Protein AF-A0A7C5A9Q8-F1 (afdb_monomer_lite)

Foldseek 3Di:
DDLVLLLLVLLQVQQLVVLVVVQVVCCVVVVDHDSQPALQNASGDSLRSVLSSQLLVLLPDPDDLVVSLVSQLPVNQVSQQVVQVVCCVVPVDGSAACPVPDCDDVRRDHPVVSVVSSVVSSCCSPPPNVVSVVVSVVCPVVDPSVRSVVVSVVSVVVRCVRSVVSVVVVVVVVVVVVVVVVVVVVVVVVD

Secondary structure (DSSP, 8-state):
--HHHHHHHHHHHHHHHHHHHHHHHHHHHHS---S--SS--SS--HHHHHHHHHHHHHHHSS--HHHHHHHHHHHHHHHHHHHHHHHHHHHSS-SS--TTSTT-BTTTB-HHHHHHHHHHHHHIIIIIHHHHHHHHHHHHHHS-HHHHHHHHHHHHHHHHHHHHHHHHHHHHHHHHHHHHHHHHHHHTT--

Structure (mmCIF, N/CA/C/O backbone):
data_AF-A0A7C5A9Q8-F1
#
_entry.id   AF-A0A7C5A9Q8-F1
#
loop_
_atom_site.group_PDB
_atom_site.id
_atom_site.type_symbol
_atom_site.label_atom_id
_atom_site.label_alt_id
_atom_site.label_comp_id
_atom_site.label_asym_id
_atom_site.label_entity_id
_atom_site.label_seq_id
_atom_site.pdbx_PDB_ins_code
_atom_site.Cartn_x
_atom_site.Cartn_y
_atom_site.Cartn_z
_atom_site.occupancy
_atom_site.B_iso_or_equiv
_atom_site.auth_seq_id
_atom_site.auth_comp_id
_atom_site.auth_asym_id
_atom_site.auth_atom_id
_atom_site.pdbx_PDB_model_num
ATOM 1 N N . MET A 1 1 ? 19.478 4.710 -9.164 1.00 54.81 1 MET A N 1
ATOM 2 C CA . MET A 1 1 ? 18.519 5.399 -8.278 1.00 54.81 1 MET A CA 1
ATOM 3 C C . MET A 1 1 ? 18.007 4.371 -7.283 1.00 54.81 1 MET A C 1
ATOM 5 O O . MET A 1 1 ? 17.638 3.284 -7.719 1.00 54.81 1 MET A O 1
ATOM 9 N N . ASP A 1 2 ? 18.066 4.658 -5.985 1.00 82.31 2 ASP A N 1
ATOM 10 C CA . ASP A 1 2 ? 17.903 3.645 -4.937 1.00 82.31 2 ASP A CA 1
ATOM 11 C C . ASP A 1 2 ? 16.479 3.074 -4.905 1.00 82.31 2 ASP A C 1
ATOM 13 O O . ASP A 1 2 ? 15.502 3.811 -4.770 1.00 82.31 2 ASP A O 1
ATOM 17 N N . TRP A 1 3 ? 16.350 1.745 -4.992 1.00 87.06 3 TRP A N 1
ATOM 18 C CA . TRP A 1 3 ? 15.069 1.026 -4.878 1.00 87.06 3 TRP A CA 1
ATOM 19 C C . TRP A 1 3 ? 14.290 1.422 -3.613 1.00 87.06 3 TRP A C 1
ATOM 21 O O . TRP A 1 3 ? 13.061 1.512 -3.630 1.00 87.06 3 TRP A O 1
ATOM 31 N N . ILE A 1 4 ? 15.019 1.730 -2.536 1.00 89.38 4 ILE A N 1
ATOM 32 C CA . ILE A 1 4 ? 14.477 2.237 -1.273 1.00 89.38 4 ILE A CA 1
ATOM 33 C C . ILE A 1 4 ? 13.725 3.550 -1.503 1.00 89.38 4 ILE A C 1
ATOM 35 O O . ILE A 1 4 ? 12.576 3.675 -1.089 1.00 89.38 4 ILE A O 1
ATOM 39 N N . LEU A 1 5 ? 14.329 4.506 -2.208 1.00 90.81 5 LEU A N 1
ATOM 40 C CA . LEU A 1 5 ? 13.743 5.825 -2.427 1.00 90.81 5 LEU A CA 1
ATOM 41 C C . LEU A 1 5 ? 12.462 5.743 -3.260 1.00 90.81 5 LEU A C 1
ATOM 43 O O . LEU A 1 5 ? 11.431 6.298 -2.879 1.00 90.81 5 LEU A O 1
ATOM 47 N N . ASN A 1 6 ? 12.496 4.960 -4.340 1.00 93.56 6 ASN A N 1
ATOM 48 C CA . ASN A 1 6 ? 11.310 4.700 -5.154 1.00 93.56 6 ASN A CA 1
ATOM 49 C C . ASN A 1 6 ? 10.202 4.037 -4.329 1.00 93.56 6 ASN A C 1
ATOM 51 O O . ASN A 1 6 ? 9.043 4.434 -4.429 1.00 93.56 6 ASN A O 1
ATOM 55 N N . SER A 1 7 ? 10.551 3.081 -3.466 1.00 93.62 7 SER A N 1
ATOM 56 C CA . SER A 1 7 ? 9.587 2.421 -2.581 1.00 93.62 7 SER A CA 1
ATOM 57 C C . SER A 1 7 ? 8.954 3.392 -1.584 1.00 93.62 7 SER A C 1
ATOM 59 O O . SER A 1 7 ? 7.754 3.304 -1.343 1.00 93.62 7 SER A O 1
ATOM 61 N N . LEU A 1 8 ? 9.709 4.359 -1.049 1.00 92.31 8 LEU A N 1
ATOM 62 C CA . LEU A 1 8 ? 9.162 5.404 -0.177 1.00 92.31 8 LEU A CA 1
ATOM 63 C C . LEU A 1 8 ? 8.171 6.303 -0.921 1.00 92.31 8 LEU A C 1
ATOM 65 O O . LEU A 1 8 ? 7.088 6.579 -0.407 1.00 92.31 8 LEU A O 1
ATOM 69 N N . ILE A 1 9 ? 8.507 6.722 -2.142 1.00 93.50 9 ILE A N 1
ATOM 70 C CA . ILE A 1 9 ? 7.621 7.551 -2.968 1.00 93.50 9 ILE A CA 1
ATOM 71 C C . ILE A 1 9 ? 6.333 6.782 -3.292 1.00 93.50 9 ILE A C 1
ATOM 73 O O . ILE A 1 9 ? 5.235 7.305 -3.096 1.00 93.50 9 ILE A O 1
ATOM 77 N N . LEU A 1 10 ? 6.450 5.517 -3.710 1.00 95.19 10 LEU A N 1
ATOM 78 C CA . LEU A 1 10 ? 5.306 4.632 -3.954 1.00 95.19 10 LEU A CA 1
ATOM 79 C C . LEU A 1 10 ? 4.466 4.429 -2.693 1.00 95.19 10 LEU A C 1
ATOM 81 O O . LEU A 1 10 ? 3.241 4.460 -2.769 1.00 95.19 10 LEU A O 1
ATOM 85 N N . PHE A 1 11 ? 5.096 4.261 -1.530 1.00 93.69 11 PHE A N 1
ATOM 86 C CA . PHE A 1 11 ? 4.384 4.116 -0.266 1.00 93.69 11 PHE A CA 1
ATOM 87 C C . PHE A 1 11 ? 3.543 5.350 0.055 1.00 93.69 11 PHE A C 1
ATOM 89 O O . PHE A 1 11 ? 2.376 5.213 0.428 1.00 93.69 11 PHE A O 1
ATOM 96 N N . ILE A 1 12 ? 4.124 6.545 -0.103 1.00 91.81 12 ILE A N 1
ATOM 97 C CA . ILE A 1 12 ? 3.443 7.815 0.163 1.00 91.81 12 ILE A CA 1
ATOM 98 C C . ILE A 1 12 ? 2.270 7.988 -0.799 1.00 91.81 12 ILE A C 1
ATOM 100 O O . ILE A 1 12 ? 1.139 8.202 -0.360 1.00 91.81 12 ILE A O 1
ATOM 104 N N . LEU A 1 13 ? 2.526 7.830 -2.099 1.00 93.44 13 LEU A N 1
ATOM 105 C CA . LEU A 1 13 ? 1.511 7.949 -3.143 1.00 93.44 13 LEU A CA 1
ATOM 106 C C . LEU A 1 13 ? 0.379 6.940 -2.947 1.00 93.44 13 LEU A C 1
ATOM 108 O O . LEU A 1 13 ? -0.788 7.322 -2.933 1.00 93.44 13 LEU A O 1
ATOM 112 N N . GLY A 1 14 ? 0.710 5.664 -2.753 1.00 93.38 14 GLY A N 1
ATOM 113 C CA . GLY A 1 14 ? -0.274 4.598 -2.583 1.00 93.38 14 GLY A CA 1
ATOM 114 C C . GLY A 1 14 ? -1.114 4.787 -1.325 1.00 93.38 14 GLY A C 1
ATOM 115 O O . GLY A 1 14 ? -2.333 4.639 -1.369 1.00 93.38 14 GLY A O 1
ATOM 116 N N . SER A 1 15 ? -0.497 5.195 -0.215 1.00 91.56 15 SER A N 1
ATOM 117 C CA . SER A 1 15 ? -1.214 5.439 1.040 1.00 91.56 15 SER A CA 1
ATOM 118 C C . SER A 1 15 ? -2.160 6.637 0.958 1.00 91.56 15 SER A C 1
ATOM 120 O O . SER A 1 15 ? -3.243 6.591 1.547 1.00 91.56 15 SER A O 1
ATOM 122 N N . PHE A 1 16 ? -1.770 7.689 0.233 1.00 90.69 16 PHE A N 1
ATOM 123 C CA . PHE A 1 16 ? -2.612 8.859 -0.008 1.00 90.69 16 PHE A CA 1
ATOM 124 C C . PHE A 1 16 ? -3.762 8.545 -0.974 1.00 90.69 16 PHE A C 1
ATOM 126 O O . PHE A 1 16 ? -4.919 8.832 -0.668 1.00 90.69 16 PHE A O 1
ATOM 133 N N . LEU A 1 17 ? -3.471 7.888 -2.104 1.00 91.38 17 LEU A N 1
ATOM 134 C CA . LEU A 1 17 ? -4.485 7.470 -3.077 1.00 91.38 17 LEU A CA 1
ATOM 135 C C . LEU A 1 17 ? -5.507 6.525 -2.450 1.00 91.38 17 LEU A C 1
ATOM 137 O O . LEU A 1 17 ? -6.703 6.698 -2.654 1.00 91.38 17 LEU A O 1
ATOM 141 N N . GLY A 1 18 ? -5.057 5.574 -1.633 1.00 88.69 18 GLY A N 1
ATOM 142 C CA . GLY A 1 18 ? -5.947 4.683 -0.898 1.00 88.69 18 GLY A CA 1
ATOM 143 C C . GLY A 1 18 ? -6.882 5.417 0.058 1.00 88.69 18 GLY A C 1
ATOM 144 O O . GLY A 1 18 ? -8.073 5.116 0.128 1.00 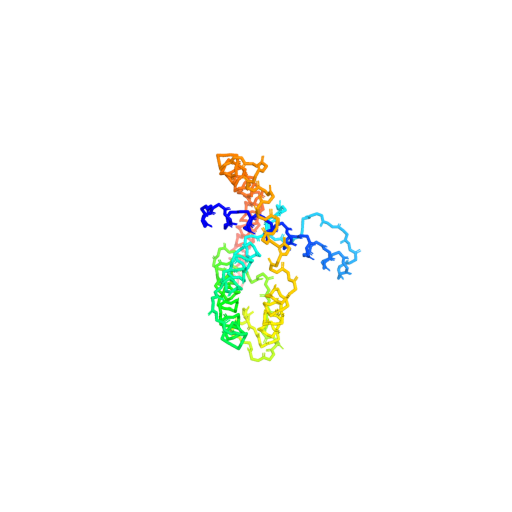88.69 18 GLY A O 1
ATOM 145 N N . TRP A 1 19 ? -6.367 6.420 0.776 1.00 87.38 19 TRP A N 1
ATOM 146 C CA . TRP A 1 19 ? -7.214 7.285 1.596 1.00 87.38 19 TRP A CA 1
ATOM 147 C C . TRP A 1 19 ? -8.237 8.051 0.752 1.00 87.38 19 TRP A C 1
ATOM 149 O O . TRP A 1 19 ? -9.408 8.099 1.123 1.00 87.38 19 TRP A O 1
ATOM 159 N N . PHE A 1 20 ? -7.820 8.587 -0.394 1.00 88.44 20 PHE A N 1
ATOM 160 C CA . PHE A 1 20 ? -8.691 9.341 -1.289 1.00 88.44 20 PHE A CA 1
ATOM 161 C C . PHE A 1 20 ? -9.786 8.472 -1.933 1.00 88.44 20 PHE A C 1
ATOM 163 O O . PHE A 1 20 ? -10.947 8.875 -1.981 1.00 88.44 20 PHE A O 1
ATOM 170 N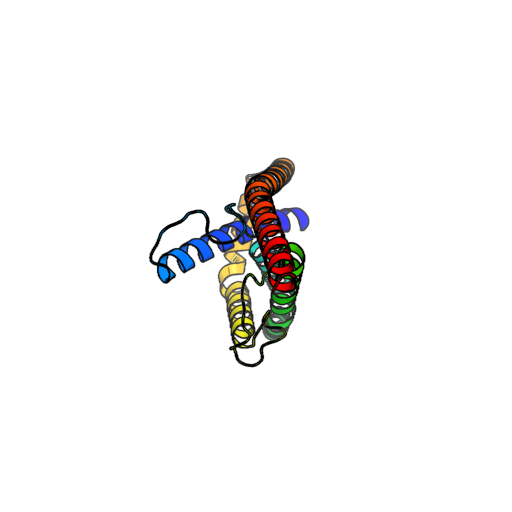 N . ILE A 1 21 ? -9.455 7.252 -2.364 1.00 87.31 21 ILE A N 1
ATOM 171 C CA . ILE A 1 21 ? -10.426 6.285 -2.897 1.00 87.31 21 ILE A CA 1
ATOM 172 C C . ILE A 1 21 ? -11.475 5.951 -1.835 1.00 87.31 21 ILE A C 1
ATOM 174 O O . ILE A 1 21 ? -12.672 5.974 -2.119 1.00 87.31 21 ILE A O 1
ATOM 178 N N . GLU A 1 22 ? -11.054 5.686 -0.597 1.00 83.88 22 GLU A N 1
ATOM 179 C CA . GLU A 1 22 ? -11.992 5.373 0.482 1.00 83.88 22 GLU A CA 1
ATOM 180 C C . GLU A 1 22 ? -12.843 6.587 0.887 1.00 83.88 22 GLU A C 1
ATOM 182 O O . GLU A 1 22 ? -14.024 6.435 1.202 1.00 83.88 22 GLU A O 1
ATOM 187 N N . LEU A 1 23 ? -12.274 7.796 0.833 1.00 85.12 23 LEU A N 1
ATOM 188 C CA . LEU A 1 23 ? -13.006 9.049 1.017 1.00 85.12 23 LEU A CA 1
ATOM 189 C C . LEU A 1 23 ? -14.143 9.168 -0.005 1.00 85.12 23 LEU A C 1
ATOM 191 O O . LEU A 1 23 ? -15.281 9.432 0.388 1.00 85.12 23 LEU A O 1
ATOM 195 N N . ILE A 1 24 ? -13.856 8.940 -1.292 1.00 86.44 24 ILE A N 1
ATOM 196 C CA . ILE A 1 24 ? -14.858 8.970 -2.367 1.00 86.44 24 ILE A CA 1
ATOM 197 C C . ILE A 1 24 ? -15.900 7.872 -2.152 1.00 86.44 24 ILE A C 1
ATOM 199 O O . ILE A 1 24 ? -17.093 8.170 -2.092 1.00 86.44 24 ILE A O 1
ATOM 203 N N . HIS A 1 25 ? -15.458 6.623 -1.985 1.00 84.56 25 HIS A N 1
ATOM 204 C CA . HIS A 1 25 ? -16.334 5.469 -1.793 1.00 84.56 25 HIS A CA 1
ATOM 205 C C . HIS A 1 25 ? -17.324 5.701 -0.648 1.00 84.56 25 HIS A C 1
ATOM 207 O O . HIS A 1 25 ? -18.536 5.600 -0.833 1.00 84.56 25 HIS A O 1
ATOM 213 N N . ASN A 1 26 ? -16.829 6.088 0.527 1.00 82.81 26 ASN A N 1
ATOM 214 C CA . ASN A 1 26 ? -17.677 6.276 1.698 1.00 82.81 26 ASN A CA 1
ATOM 215 C C . ASN A 1 26 ? -18.581 7.503 1.571 1.00 82.81 26 ASN A C 1
ATOM 217 O O . ASN A 1 26 ? -19.713 7.474 2.051 1.00 82.81 26 ASN A O 1
ATOM 221 N N . THR A 1 27 ? -18.129 8.556 0.888 1.00 85.12 27 THR A N 1
ATOM 222 C CA . THR A 1 27 ? -18.981 9.719 0.617 1.00 85.12 27 THR A CA 1
ATOM 223 C C . THR A 1 27 ? -20.164 9.345 -0.271 1.00 85.12 27 THR A C 1
ATOM 225 O O . THR A 1 27 ? -21.286 9.764 0.007 1.00 85.12 27 THR A O 1
ATOM 228 N N . ILE A 1 28 ? -19.939 8.512 -1.291 1.00 85.88 28 ILE A N 1
ATOM 229 C CA . ILE A 1 28 ? -20.994 8.026 -2.187 1.00 85.88 28 ILE A CA 1
ATOM 230 C C . ILE A 1 28 ? -21.944 7.077 -1.443 1.00 85.88 28 ILE A C 1
ATOM 232 O O . ILE A 1 28 ? -23.158 7.269 -1.484 1.00 85.88 28 ILE A O 1
ATOM 236 N N . VAL A 1 29 ? -21.405 6.083 -0.730 1.00 83.25 29 VAL A N 1
ATOM 237 C CA . VAL A 1 29 ? -22.198 5.035 -0.062 1.00 83.25 29 VAL A CA 1
ATOM 238 C C . VAL A 1 29 ? -23.025 5.593 1.096 1.00 83.25 29 VAL A C 1
ATOM 240 O O . VAL A 1 29 ? -24.219 5.320 1.193 1.00 83.25 29 VAL A O 1
ATOM 243 N N . TYR A 1 30 ? -22.415 6.398 1.967 1.00 83.25 30 TYR A N 1
ATOM 244 C CA . TYR A 1 30 ? -23.089 6.940 3.150 1.00 83.25 30 TYR A CA 1
ATOM 245 C C . TYR A 1 30 ? -23.760 8.293 2.899 1.00 83.25 30 TYR A C 1
ATOM 247 O O . TYR A 1 30 ? -24.353 8.852 3.823 1.00 83.25 30 TYR A O 1
ATOM 255 N N . LYS A 1 31 ? -23.656 8.835 1.674 1.00 84.06 31 LYS A N 1
ATOM 256 C CA . LYS A 1 31 ? -24.195 10.147 1.266 1.00 84.06 31 LYS A CA 1
ATOM 257 C C . LYS A 1 31 ? -23.823 11.287 2.219 1.00 84.06 31 LYS A C 1
ATOM 259 O O . LYS A 1 31 ? -24.558 12.258 2.376 1.00 84.06 31 LYS A O 1
ATOM 264 N N . LYS A 1 32 ? -22.680 11.162 2.886 1.00 77.12 32 LYS A N 1
ATOM 265 C CA . LYS A 1 32 ? -22.170 12.132 3.850 1.00 77.12 32 LYS A CA 1
ATOM 266 C C . LYS A 1 32 ? -20.705 12.341 3.560 1.00 77.12 32 LYS A C 1
ATOM 268 O O . LYS A 1 32 ? -19.969 11.380 3.395 1.00 77.12 32 LYS A O 1
ATOM 273 N N . PHE A 1 33 ? -20.266 13.586 3.530 1.00 77.94 33 PHE A N 1
ATOM 274 C CA . PHE A 1 33 ? -18.848 13.868 3.420 1.00 77.94 33 PHE A CA 1
ATOM 275 C C . PHE A 1 33 ? -18.202 13.884 4.808 1.00 77.94 33 PHE A C 1
ATOM 277 O O . PHE A 1 33 ? -18.729 14.471 5.755 1.00 77.94 33 PHE A O 1
ATOM 284 N N . SER A 1 34 ? -17.055 13.225 4.932 1.00 71.62 34 SER A N 1
ATOM 285 C CA . SER A 1 34 ? -16.206 13.287 6.118 1.00 71.62 34 SER A CA 1
ATOM 286 C C . SER A 1 34 ? -14.767 13.077 5.688 1.00 71.62 34 SER A C 1
ATOM 288 O O . SER A 1 34 ? -14.446 12.063 5.087 1.00 71.62 34 SER A O 1
ATOM 290 N N . TRP A 1 35 ? -13.871 13.990 6.047 1.00 64.94 35 TRP A N 1
ATOM 291 C CA . TRP A 1 35 ? -12.433 13.805 5.820 1.00 64.94 35 TRP A CA 1
ATOM 292 C C . TRP A 1 35 ? -11.856 12.597 6.580 1.00 64.94 35 TRP A C 1
ATOM 294 O O . TRP A 1 35 ? -10.790 12.080 6.245 1.00 64.94 35 TRP A O 1
ATOM 304 N N . TRP A 1 36 ? -12.572 12.134 7.608 1.00 66.31 36 TRP A N 1
ATOM 305 C CA . TRP A 1 36 ? -12.105 11.155 8.582 1.00 66.31 36 TRP A CA 1
ATOM 306 C C . TRP A 1 36 ? -12.932 9.874 8.497 1.00 66.31 36 TRP A C 1
ATOM 308 O O . TRP A 1 36 ? -13.716 9.559 9.396 1.00 66.31 36 TRP A O 1
ATOM 318 N N . TRP A 1 37 ? -12.785 9.149 7.392 1.00 63.25 37 TRP A N 1
ATOM 319 C CA . TRP A 1 37 ? -13.384 7.828 7.240 1.00 63.25 37 TRP A CA 1
ATOM 320 C C . TRP A 1 37 ? -12.452 6.714 7.720 1.00 63.25 37 TRP A C 1
ATOM 322 O O . TRP A 1 37 ? -11.267 6.665 7.383 1.00 63.25 37 TRP A O 1
ATOM 332 N N . GLY A 1 38 ? -13.018 5.785 8.491 1.00 61.59 38 GLY A N 1
ATOM 333 C CA . GLY A 1 38 ? -12.296 4.642 9.034 1.00 61.59 38 GLY A CA 1
ATOM 334 C C . GLY A 1 38 ? -11.532 4.956 10.324 1.00 61.59 38 GLY A C 1
ATOM 335 O O . GLY A 1 38 ? -11.837 5.895 11.057 1.00 61.59 38 GLY A O 1
ATOM 336 N N . PHE A 1 39 ? -10.576 4.091 10.655 1.00 54.91 39 PHE A N 1
ATOM 337 C CA . PHE A 1 39 ? -9.856 4.145 11.930 1.00 54.91 39 PHE A CA 1
ATOM 338 C C . PHE A 1 39 ? -8.720 5.177 11.944 1.00 54.91 39 PHE A C 1
ATOM 340 O O . PHE A 1 39 ? -8.526 5.890 12.932 1.00 54.91 39 PHE A O 1
ATOM 347 N N . PHE A 1 40 ? -7.983 5.273 10.838 1.00 56.69 40 PHE A N 1
ATOM 348 C CA . PHE A 1 40 ? -6.923 6.255 10.671 1.00 56.69 40 PHE A CA 1
ATOM 349 C C . PHE A 1 40 ? -7.558 7.605 10.346 1.00 56.69 40 PHE A C 1
ATOM 351 O O . PHE A 1 40 ? -7.986 7.846 9.220 1.00 56.69 40 PHE A O 1
ATOM 358 N N . LYS A 1 41 ? -7.609 8.506 11.333 1.00 63.44 41 LYS A N 1
ATOM 359 C CA . LYS A 1 41 ? -7.948 9.920 11.113 1.00 63.44 41 LYS A CA 1
ATOM 360 C C . LYS A 1 41 ? -6.755 10.660 10.497 1.00 63.44 41 LYS A C 1
ATOM 362 O O . LYS A 1 41 ? -6.364 11.700 10.995 1.00 63.44 41 LYS A O 1
ATOM 367 N N . ALA A 1 42 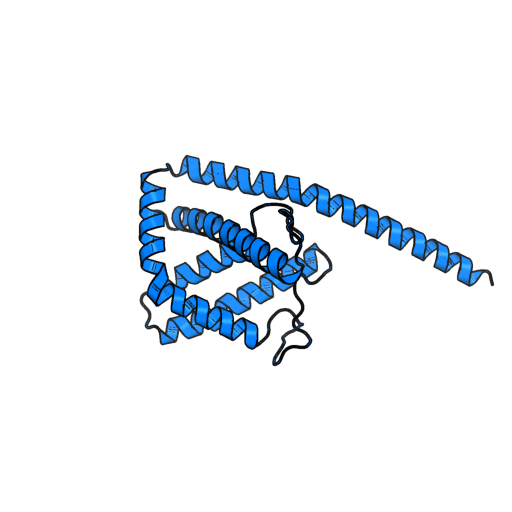? -6.128 10.087 9.482 1.00 65.81 42 ALA A N 1
ATOM 368 C CA . ALA A 1 42 ? -4.994 10.660 8.776 1.00 65.81 42 ALA A CA 1
ATOM 369 C C . ALA A 1 42 ? -5.176 10.377 7.280 1.00 65.81 42 ALA A C 1
ATOM 371 O O . ALA A 1 42 ? -5.728 9.322 6.945 1.00 65.81 42 ALA A O 1
ATOM 372 N N . PRO A 1 43 ? -4.714 11.269 6.384 1.00 70.12 43 PRO A N 1
ATOM 373 C CA . PRO A 1 43 ? -4.795 11.081 4.938 1.00 70.12 43 PRO A CA 1
ATOM 374 C C . PRO A 1 43 ? -3.779 10.045 4.429 1.00 70.12 43 PRO A C 1
ATOM 376 O O . PRO A 1 43 ? -3.030 10.278 3.485 1.00 70.12 43 PRO A O 1
ATOM 379 N N . PHE A 1 44 ? -3.688 8.915 5.127 1.00 78.38 44 PHE A N 1
ATOM 380 C CA . PHE A 1 44 ? -2.634 7.936 4.964 1.00 78.38 44 PHE A CA 1
ATOM 381 C C . PHE A 1 44 ? -3.123 6.552 5.383 1.00 78.38 44 PHE A C 1
ATOM 383 O O . PHE A 1 44 ? -3.397 6.304 6.560 1.00 78.38 44 PHE A O 1
ATOM 390 N N . LYS A 1 45 ? -3.233 5.637 4.419 1.00 83.88 45 LYS A N 1
ATOM 391 C CA . LYS A 1 45 ? -3.588 4.237 4.673 1.00 83.88 45 LYS A CA 1
ATOM 392 C C . LYS A 1 45 ? -2.434 3.309 4.287 1.00 83.88 45 LYS A C 1
ATOM 394 O O . LYS A 1 45 ? -2.334 2.946 3.116 1.00 83.88 45 LYS A O 1
ATOM 399 N N . PRO A 1 46 ? -1.620 2.852 5.260 1.00 86.94 46 PRO A N 1
ATOM 400 C CA . PRO A 1 46 ? -0.438 2.026 4.995 1.00 86.94 46 PRO A CA 1
ATOM 401 C C . PRO A 1 46 ? -0.708 0.780 4.142 1.00 86.94 46 PRO A C 1
ATOM 403 O O . PRO A 1 46 ? 0.119 0.413 3.313 1.00 86.94 46 PRO A O 1
ATOM 406 N N . VAL A 1 47 ? -1.883 0.155 4.303 1.00 90.06 47 VAL A N 1
ATOM 407 C CA . VAL A 1 47 ? -2.302 -1.026 3.525 1.00 90.06 47 VAL A CA 1
ATOM 408 C C . VAL A 1 47 ? -2.250 -0.746 2.020 1.00 90.06 47 VAL A C 1
ATOM 410 O O . VAL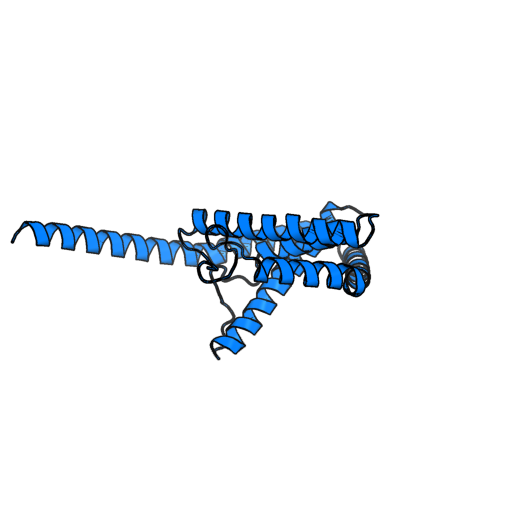 A 1 47 ? -1.747 -1.567 1.260 1.00 90.06 47 VAL A O 1
ATOM 413 N N . TRP A 1 48 ? -2.686 0.434 1.582 1.00 91.38 48 TRP A N 1
ATOM 414 C CA . TRP A 1 48 ? -2.665 0.806 0.168 1.00 91.38 48 TRP A CA 1
ATOM 415 C C . TRP A 1 48 ? -1.258 1.159 -0.324 1.00 91.38 48 TRP A C 1
ATOM 417 O O . TRP A 1 48 ? -0.904 0.825 -1.453 1.00 91.38 48 TRP A O 1
ATOM 427 N N . GLY A 1 49 ? -0.427 1.772 0.527 1.00 93.44 49 GLY A N 1
ATOM 428 C CA . GLY A 1 49 ? 0.979 2.045 0.218 1.00 93.44 49 GLY A CA 1
ATOM 429 C C . GLY A 1 49 ? 1.778 0.771 -0.048 1.00 93.44 49 GLY A C 1
ATOM 430 O O . GLY A 1 49 ? 2.432 0.654 -1.082 1.00 93.44 49 GLY A O 1
ATOM 431 N N . PHE A 1 50 ? 1.678 -0.214 0.848 1.00 94.81 50 PHE A N 1
ATOM 432 C CA . PHE A 1 50 ? 2.313 -1.521 0.651 1.00 94.81 50 PHE A CA 1
ATOM 433 C C . PHE A 1 50 ? 1.747 -2.258 -0.567 1.00 94.81 50 PHE A C 1
ATOM 435 O O . PHE A 1 50 ? 2.518 -2.827 -1.340 1.00 94.81 50 PHE A O 1
ATOM 442 N N . GLY A 1 51 ? 0.431 -2.182 -0.795 1.00 95.75 51 GLY A N 1
ATOM 443 C CA . GLY A 1 51 ? -0.199 -2.745 -1.989 1.00 95.75 51 GLY A CA 1
ATOM 444 C C . GLY A 1 51 ? 0.382 -2.170 -3.286 1.00 95.75 51 GLY A C 1
ATOM 445 O O . GLY A 1 51 ? 0.691 -2.926 -4.209 1.00 95.75 51 GLY A O 1
ATOM 446 N N . LEU A 1 52 ? 0.614 -0.853 -3.346 1.00 96.38 52 LEU A N 1
ATOM 447 C CA . LEU A 1 52 ? 1.225 -0.210 -4.512 1.00 96.38 52 LEU A CA 1
ATOM 448 C C . LEU A 1 52 ? 2.697 -0.608 -4.695 1.00 96.38 52 LEU A C 1
ATOM 450 O O . LEU A 1 52 ? 3.104 -0.858 -5.828 1.00 96.38 52 LEU A O 1
ATOM 454 N N . ILE A 1 53 ? 3.481 -0.727 -3.615 1.00 96.94 53 ILE A N 1
ATOM 455 C CA . ILE A 1 53 ? 4.867 -1.228 -3.694 1.00 96.94 53 ILE A CA 1
ATOM 456 C C . ILE A 1 53 ? 4.894 -2.644 -4.271 1.00 96.94 53 ILE A C 1
ATOM 458 O O . ILE A 1 53 ? 5.650 -2.904 -5.208 1.00 96.94 53 ILE A O 1
ATOM 462 N N . ILE A 1 54 ? 4.073 -3.553 -3.732 1.00 97.19 54 ILE A N 1
ATOM 463 C CA . ILE A 1 54 ? 4.000 -4.944 -4.199 1.00 97.19 54 ILE A CA 1
ATOM 464 C C . ILE A 1 54 ? 3.618 -4.965 -5.678 1.00 97.19 54 ILE A C 1
ATOM 466 O O . ILE A 1 54 ? 4.292 -5.603 -6.486 1.00 97.19 54 ILE A O 1
ATOM 470 N N . THR A 1 55 ? 2.578 -4.211 -6.041 1.00 97.31 55 THR A N 1
ATOM 471 C CA . THR A 1 55 ? 2.077 -4.161 -7.416 1.00 97.31 55 THR A CA 1
ATOM 472 C C . THR A 1 55 ? 3.149 -3.658 -8.383 1.00 97.31 55 THR A C 1
ATOM 474 O O . THR A 1 55 ? 3.412 -4.289 -9.407 1.00 97.31 55 THR A O 1
ATOM 477 N N . HIS A 1 56 ? 3.814 -2.552 -8.041 1.00 97.25 56 HIS A N 1
ATOM 478 C CA . HIS A 1 56 ? 4.873 -1.976 -8.864 1.00 97.25 56 HIS A CA 1
ATOM 479 C C . HIS A 1 56 ? 6.085 -2.902 -8.980 1.00 97.25 56 HIS A C 1
ATOM 481 O O . HIS A 1 56 ? 6.633 -3.073 -10.067 1.00 97.25 56 HIS A O 1
ATOM 487 N N . THR A 1 57 ? 6.471 -3.550 -7.880 1.00 96.44 57 THR A N 1
ATOM 488 C CA . THR A 1 57 ? 7.585 -4.503 -7.866 1.00 96.44 57 THR A CA 1
ATOM 489 C C . THR A 1 57 ? 7.316 -5.653 -8.829 1.00 96.44 57 THR A C 1
ATOM 491 O O . THR A 1 57 ? 8.156 -5.931 -9.678 1.00 96.44 57 THR A O 1
ATOM 494 N N . ILE A 1 58 ? 6.127 -6.263 -8.770 1.00 97.25 58 ILE A N 1
ATOM 495 C CA . ILE A 1 58 ? 5.726 -7.331 -9.702 1.00 97.25 58 ILE A CA 1
ATOM 496 C C . ILE A 1 58 ? 5.711 -6.819 -11.150 1.00 97.25 58 ILE A C 1
ATOM 498 O O . ILE A 1 58 ? 6.190 -7.509 -12.053 1.00 97.25 58 ILE A O 1
ATOM 502 N N . ALA A 1 59 ? 5.197 -5.608 -11.386 1.00 96.25 59 ALA A N 1
ATOM 503 C CA . ALA A 1 59 ? 5.132 -5.017 -12.720 1.00 96.25 59 ALA A CA 1
ATOM 504 C C . ALA A 1 59 ? 6.523 -4.804 -13.347 1.00 96.25 59 ALA A C 1
ATOM 506 O O . ALA A 1 59 ? 6.674 -5.014 -14.553 1.00 96.25 59 ALA A O 1
ATOM 507 N N . MET A 1 60 ? 7.530 -4.462 -12.537 1.00 95.38 60 MET A N 1
ATOM 508 C CA . MET A 1 60 ? 8.920 -4.251 -12.965 1.00 95.38 60 MET A CA 1
ATOM 509 C C . MET A 1 60 ? 9.718 -5.548 -13.172 1.00 95.38 60 MET A C 1
ATOM 511 O O . MET A 1 60 ? 10.794 -5.501 -13.764 1.00 95.38 60 MET A O 1
ATOM 515 N N . LEU A 1 61 ? 9.215 -6.709 -12.732 1.00 95.50 61 LEU A N 1
ATOM 516 C CA . LEU A 1 61 ? 9.876 -7.990 -12.995 1.00 95.50 61 LEU A CA 1
ATOM 517 C C . LEU A 1 61 ? 9.869 -8.320 -14.495 1.00 95.50 61 LEU A C 1
ATOM 519 O O . LEU A 1 61 ? 8.860 -8.138 -15.186 1.00 95.50 61 LEU A O 1
ATOM 523 N N . SER A 1 62 ? 10.963 -8.901 -14.983 1.00 94.38 62 SER A N 1
ATOM 524 C CA . SER A 1 62 ? 11.118 -9.367 -16.370 1.00 94.38 62 SER A CA 1
ATOM 525 C C . SER A 1 62 ? 10.424 -10.714 -16.622 1.00 94.38 62 SER A C 1
ATOM 527 O O . SER A 1 62 ? 11.016 -11.642 -17.165 1.00 94.38 62 SER A O 1
ATOM 529 N N . TYR A 1 63 ? 9.160 -10.832 -16.211 1.00 96.00 63 TYR A N 1
ATOM 530 C CA . TYR A 1 63 ? 8.309 -11.998 -16.456 1.00 96.00 63 TYR A CA 1
ATOM 531 C C . TYR A 1 63 ? 7.175 -11.675 -17.430 1.00 96.00 63 TYR A C 1
ATOM 533 O O . TYR A 1 63 ? 6.764 -10.520 -17.577 1.00 96.00 63 TYR A O 1
ATOM 541 N N . ASN A 1 64 ? 6.635 -12.712 -18.075 1.00 96.19 64 ASN A N 1
ATOM 542 C CA . ASN A 1 64 ? 5.443 -12.576 -18.908 1.00 96.19 64 ASN A CA 1
ATOM 543 C C . ASN A 1 64 ? 4.203 -12.216 -18.061 1.00 96.19 64 ASN A C 1
ATOM 545 O O . ASN A 1 64 ? 4.194 -12.342 -16.832 1.00 96.19 64 ASN A O 1
ATOM 549 N N . LEU A 1 65 ? 3.138 -11.763 -18.728 1.00 95.69 65 LEU A N 1
ATOM 550 C CA . LEU A 1 65 ? 1.927 -11.302 -18.046 1.00 95.69 65 LEU A CA 1
ATOM 551 C C . LEU A 1 65 ? 1.233 -12.416 -17.245 1.00 95.69 65 LEU A C 1
ATOM 553 O O . LEU A 1 65 ? 0.672 -12.135 -16.192 1.00 95.69 65 LEU A O 1
ATOM 557 N N . TRP A 1 66 ? 1.317 -13.671 -17.696 1.00 96.50 66 TRP A N 1
ATOM 558 C CA . TRP A 1 66 ? 0.736 -14.826 -17.005 1.00 96.50 66 TRP A CA 1
ATOM 559 C C . TRP A 1 66 ? 1.380 -15.074 -15.640 1.00 96.50 66 TRP A C 1
ATOM 561 O O . TRP A 1 66 ? 0.682 -15.227 -14.640 1.00 96.50 66 TRP A O 1
ATOM 571 N N . ILE A 1 67 ? 2.710 -15.042 -15.569 1.00 97.12 67 ILE A N 1
ATOM 572 C CA . ILE A 1 67 ? 3.439 -15.176 -14.304 1.00 97.12 67 ILE A CA 1
ATOM 573 C C . ILE A 1 67 ? 3.117 -13.987 -13.392 1.00 97.12 67 ILE A C 1
ATOM 575 O O . ILE A 1 67 ? 2.834 -14.179 -12.211 1.00 97.12 67 ILE A O 1
ATOM 579 N N . LYS A 1 68 ? 3.079 -12.760 -13.932 1.00 97.62 68 LYS A N 1
ATOM 580 C CA . LYS A 1 68 ? 2.689 -11.566 -13.159 1.00 97.62 68 LYS A CA 1
ATOM 581 C C . LYS A 1 68 ? 1.270 -11.677 -12.601 1.00 97.62 68 LYS A C 1
ATOM 583 O O . LYS A 1 68 ? 1.061 -11.354 -11.440 1.00 97.62 68 LYS A O 1
ATOM 588 N N . ALA A 1 69 ? 0.319 -12.179 -13.386 1.00 97.00 69 ALA A N 1
ATOM 589 C CA . ALA A 1 69 ? -1.056 -12.427 -12.960 1.00 97.00 69 ALA A CA 1
ATOM 590 C C . ALA A 1 69 ? -1.120 -13.380 -11.755 1.00 97.00 69 ALA A C 1
ATOM 592 O O . ALA A 1 69 ? -1.775 -13.071 -10.759 1.00 97.00 69 ALA A O 1
ATOM 593 N N . ILE A 1 70 ? -0.375 -14.489 -11.797 1.00 97.44 70 ILE A N 1
ATOM 594 C CA . ILE A 1 70 ? -0.273 -15.426 -10.667 1.00 97.44 70 ILE A CA 1
ATOM 595 C C . ILE A 1 70 ? 0.339 -14.731 -9.442 1.00 97.44 70 ILE A C 1
ATOM 597 O O . ILE A 1 70 ? -0.180 -14.863 -8.333 1.00 97.44 70 ILE A O 1
ATOM 601 N N . LEU A 1 71 ? 1.400 -13.941 -9.631 1.00 97.69 71 LEU A N 1
ATOM 602 C CA . LEU A 1 71 ? 2.029 -13.186 -8.545 1.00 97.69 71 LEU A CA 1
ATOM 603 C C . LEU A 1 71 ? 1.078 -12.155 -7.925 1.00 97.69 71 LEU A C 1
ATOM 605 O O . LEU A 1 71 ? 1.032 -12.055 -6.702 1.00 97.69 71 LEU A O 1
ATOM 609 N N . PHE A 1 72 ? 0.292 -11.426 -8.723 1.00 97.38 72 PHE A N 1
ATOM 610 C CA . PHE A 1 72 ? -0.721 -10.500 -8.206 1.00 97.38 72 PHE A CA 1
ATOM 611 C C . PHE A 1 72 ? -1.773 -11.236 -7.387 1.00 97.38 72 PHE A C 1
ATOM 613 O O . PHE A 1 72 ? -2.083 -10.818 -6.272 1.00 97.38 72 PHE A O 1
ATOM 620 N N . LEU A 1 73 ? -2.278 -12.356 -7.908 1.00 95.75 73 LEU A N 1
ATOM 621 C CA . LEU A 1 73 ? -3.275 -13.159 -7.216 1.00 95.75 73 LEU A CA 1
ATOM 622 C C . LEU A 1 73 ? -2.751 -13.661 -5.864 1.00 95.75 73 LEU A C 1
ATOM 624 O O . LEU A 1 73 ? -3.472 -13.603 -4.878 1.00 95.75 73 LEU A O 1
ATOM 628 N N . ILE A 1 74 ? -1.501 -14.110 -5.776 1.00 95.88 74 ILE A N 1
ATOM 629 C CA . ILE A 1 74 ? -0.952 -14.634 -4.520 1.00 95.88 74 ILE A CA 1
ATOM 630 C C . ILE A 1 74 ? -0.561 -13.496 -3.570 1.00 95.88 74 ILE A C 1
ATOM 632 O O . ILE A 1 74 ? -1.025 -13.448 -2.431 1.00 95.88 74 ILE A O 1
ATOM 636 N N . LEU A 1 75 ? 0.287 -12.570 -4.020 1.00 97.44 75 LEU A N 1
ATOM 637 C CA . LEU A 1 75 ? 0.938 -11.597 -3.143 1.00 97.44 75 LEU A CA 1
ATOM 638 C C . LEU A 1 75 ? -0.012 -10.495 -2.670 1.00 97.44 75 LEU A C 1
ATOM 640 O O . LEU A 1 75 ? 0.079 -10.094 -1.511 1.00 97.44 75 LEU A O 1
ATOM 644 N N . LEU A 1 76 ? -0.947 -10.031 -3.507 1.00 96.25 76 LEU A N 1
ATOM 645 C CA . LEU A 1 76 ? -1.909 -9.006 -3.083 1.00 96.25 76 LEU A CA 1
ATOM 646 C C . LEU A 1 76 ? -2.970 -9.577 -2.138 1.00 96.25 76 LEU A C 1
ATOM 648 O O . LEU A 1 76 ? -3.337 -8.913 -1.174 1.00 96.25 76 LEU A O 1
ATOM 652 N N . ASN A 1 77 ? -3.404 -10.825 -2.337 1.00 94.00 77 ASN A N 1
ATOM 653 C CA . ASN A 1 77 ? -4.322 -11.473 -1.394 1.00 94.00 77 ASN A CA 1
ATOM 654 C C . ASN A 1 77 ? -3.635 -11.844 -0.081 1.00 94.00 77 ASN A C 1
ATOM 656 O O . ASN A 1 77 ? -4.236 -11.701 0.981 1.00 94.00 77 ASN A O 1
ATOM 660 N N . LEU A 1 78 ? -2.368 -12.267 -0.125 1.00 95.56 78 LEU A N 1
ATOM 661 C CA . LEU A 1 78 ? -1.581 -12.461 1.089 1.00 95.56 78 LEU A CA 1
ATOM 662 C C . LEU A 1 78 ? -1.428 -11.142 1.856 1.00 95.56 78 LEU A C 1
ATOM 664 O O . LEU A 1 78 ? -1.616 -11.111 3.070 1.00 95.56 78 LEU A O 1
ATOM 668 N N . HIS A 1 79 ? -1.137 -10.049 1.151 1.00 95.25 79 HIS A N 1
ATOM 669 C CA . HIS A 1 79 ? -1.052 -8.711 1.732 1.00 95.25 79 HIS A CA 1
ATOM 670 C C . HIS A 1 79 ? -2.374 -8.259 2.368 1.00 95.25 79 HIS A C 1
ATOM 672 O O . HIS A 1 79 ? -2.372 -7.791 3.509 1.00 95.25 79 HIS A O 1
ATOM 678 N N . GLU A 1 80 ? -3.500 -8.455 1.680 1.00 93.19 80 GLU A N 1
ATOM 679 C CA . GLU A 1 80 ? -4.841 -8.167 2.204 1.00 93.19 80 GLU A CA 1
ATOM 680 C C . GLU A 1 80 ? -5.125 -8.996 3.465 1.00 93.19 80 GLU A C 1
ATOM 682 O O . GLU A 1 80 ? -5.519 -8.458 4.501 1.00 93.19 80 GLU A O 1
ATOM 687 N N . TYR A 1 81 ? -4.844 -10.300 3.424 1.00 93.50 81 TYR A N 1
ATOM 688 C CA . TYR A 1 81 ? -5.044 -11.193 4.561 1.00 93.50 81 TYR A CA 1
ATOM 689 C C . TYR A 1 81 ? -4.202 -10.780 5.771 1.00 93.50 81 TYR A C 1
ATOM 691 O O . TYR A 1 81 ? -4.732 -10.624 6.873 1.00 93.50 81 TYR A O 1
ATOM 699 N N . LEU A 1 82 ? -2.897 -10.555 5.579 1.00 93.88 82 LEU A N 1
ATOM 700 C CA . LEU A 1 82 ? -1.991 -10.126 6.645 1.00 93.88 82 LEU A CA 1
ATOM 701 C C . LEU A 1 82 ? -2.412 -8.775 7.222 1.00 93.88 82 LEU A C 1
ATOM 703 O O . LEU A 1 82 ? -2.450 -8.617 8.442 1.00 93.88 82 LEU A O 1
ATOM 707 N N . SER A 1 83 ? -2.794 -7.827 6.368 1.00 90.50 83 SER A N 1
ATOM 708 C CA . SER A 1 83 ? -3.312 -6.525 6.791 1.00 90.50 83 SER A CA 1
ATOM 709 C C . SER A 1 83 ? -4.587 -6.675 7.626 1.00 90.50 83 SER A C 1
ATOM 711 O O . SER A 1 83 ? -4.714 -6.052 8.684 1.00 90.50 83 SER A O 1
ATOM 713 N N . GLY A 1 84 ? -5.501 -7.555 7.216 1.00 87.88 84 GLY A N 1
ATOM 714 C CA . GLY A 1 84 ? -6.715 -7.882 7.962 1.00 87.88 84 GLY A CA 1
ATOM 715 C C . GLY A 1 84 ? -6.413 -8.496 9.331 1.00 87.88 84 GLY A C 1
ATOM 716 O O . GLY A 1 84 ? -6.950 -8.053 10.345 1.00 87.88 84 GLY A O 1
ATOM 717 N N . VAL A 1 85 ? -5.488 -9.456 9.396 1.00 89.50 85 VAL A N 1
ATOM 718 C CA . VAL A 1 85 ? -5.078 -10.105 10.652 1.00 89.50 85 VAL A CA 1
ATOM 719 C C . VAL A 1 85 ? -4.374 -9.125 11.593 1.00 89.50 85 VAL A C 1
ATOM 721 O O . VAL A 1 85 ? -4.681 -9.101 12.786 1.00 89.50 85 VAL A O 1
ATOM 724 N N . ILE A 1 86 ? -3.445 -8.308 11.089 1.00 86.88 86 ILE A N 1
ATOM 725 C CA . ILE A 1 86 ? -2.718 -7.310 11.889 1.00 86.88 86 ILE A CA 1
ATOM 726 C C . ILE A 1 86 ? -3.701 -6.296 12.468 1.00 86.88 86 ILE A C 1
ATOM 728 O O . ILE A 1 86 ? -3.690 -6.036 13.671 1.00 86.88 86 ILE A O 1
ATOM 732 N N . THR A 1 87 ? -4.592 -5.757 11.637 1.00 81.56 87 THR A N 1
ATOM 733 C CA . THR A 1 87 ? -5.591 -4.783 12.091 1.00 81.56 87 THR A CA 1
ATOM 734 C C . THR A 1 87 ? -6.581 -5.411 13.071 1.00 81.56 87 THR A C 1
ATOM 736 O O . THR A 1 87 ? -6.909 -4.791 14.082 1.00 81.56 87 THR A O 1
ATOM 739 N N . TYR A 1 88 ? -6.974 -6.671 12.869 1.00 85.06 88 TYR A N 1
ATOM 740 C CA . TYR A 1 88 ? -7.789 -7.402 13.835 1.00 85.06 88 TYR A CA 1
ATOM 741 C C . TYR A 1 88 ? -7.079 -7.582 15.181 1.00 85.06 88 TYR A C 1
ATOM 743 O O . TYR A 1 88 ? -7.682 -7.310 16.214 1.00 85.06 88 TYR A O 1
ATOM 751 N N . LYS A 1 89 ? -5.797 -7.968 15.196 1.00 82.31 89 LYS A N 1
ATOM 752 C CA . LYS A 1 89 ? -5.018 -8.119 16.439 1.00 82.31 89 LYS A CA 1
ATOM 753 C C . LYS A 1 89 ? -4.821 -6.792 17.173 1.00 82.31 89 LYS A C 1
ATOM 755 O O . LYS A 1 89 ? -4.924 -6.755 18.394 1.00 82.31 89 LYS A O 1
ATOM 760 N N . LEU A 1 90 ? -4.561 -5.708 16.444 1.00 74.81 90 LEU A N 1
ATOM 761 C CA . LEU A 1 90 ? -4.329 -4.389 17.039 1.00 74.81 90 LEU A CA 1
ATOM 762 C C . LEU A 1 90 ? -5.614 -3.741 17.568 1.00 74.81 90 LEU A C 1
ATOM 764 O O . LEU A 1 90 ? -5.574 -3.025 18.567 1.00 74.81 90 LEU A O 1
ATOM 768 N N . PHE A 1 91 ? -6.752 -3.967 16.906 1.00 72.12 91 PHE A N 1
ATOM 769 C CA . PHE A 1 91 ? -7.989 -3.223 17.182 1.00 72.12 91 PHE A CA 1
ATOM 770 C C . PHE A 1 91 ? -9.139 -4.084 17.699 1.00 72.12 91 PHE A C 1
ATOM 772 O O . PHE A 1 91 ? -10.203 -3.552 18.018 1.00 72.12 91 PHE A O 1
ATOM 779 N N . ASN A 1 92 ? -8.942 -5.401 17.784 1.00 76.81 92 ASN A N 1
ATOM 780 C CA . ASN A 1 92 ? -9.947 -6.390 18.166 1.00 76.81 92 ASN A CA 1
ATOM 781 C C . ASN A 1 92 ? -11.258 -6.261 17.365 1.00 76.81 92 ASN A C 1
ATOM 783 O O . ASN A 1 92 ? -12.351 -6.517 17.873 1.00 76.81 92 ASN A O 1
ATOM 787 N N . ARG A 1 93 ? -11.152 -5.791 16.118 1.00 73.81 93 ARG A N 1
ATOM 788 C CA . ARG A 1 93 ? -12.263 -5.567 15.193 1.00 73.81 93 ARG A CA 1
ATOM 789 C C . ARG A 1 93 ? -11.767 -5.751 13.769 1.00 73.81 93 ARG A C 1
ATOM 791 O O . ARG A 1 93 ? -10.691 -5.275 13.419 1.00 73.81 93 ARG A O 1
ATOM 798 N N . LYS A 1 94 ? -12.581 -6.403 12.943 1.00 77.44 94 LYS A N 1
ATOM 799 C CA . LYS A 1 94 ? -12.335 -6.498 11.507 1.00 77.44 94 LYS A CA 1
ATOM 800 C C . LYS A 1 94 ? -12.680 -5.167 10.834 1.00 77.44 94 LYS A C 1
ATOM 802 O O . LYS A 1 94 ? -13.771 -4.637 11.052 1.00 77.44 94 LYS A O 1
ATOM 807 N N . LEU A 1 95 ? -11.739 -4.609 10.072 1.00 75.56 95 LEU A N 1
ATOM 808 C CA . LEU A 1 95 ? -11.967 -3.375 9.308 1.00 75.56 95 LEU A CA 1
ATOM 809 C C . LEU A 1 95 ? -12.862 -3.616 8.085 1.00 75.56 95 LEU A C 1
ATOM 811 O O . LEU A 1 95 ? -13.625 -2.732 7.712 1.00 75.56 95 LEU A O 1
ATOM 815 N N . TRP A 1 96 ? -12.807 -4.823 7.531 1.00 83.44 96 TRP A N 1
ATOM 816 C CA . TRP A 1 96 ? -13.682 -5.349 6.490 1.00 83.44 96 TRP A CA 1
ATOM 817 C C . TRP A 1 96 ? -14.047 -6.792 6.841 1.00 83.44 96 TRP A C 1
ATOM 819 O O . TRP A 1 96 ? -13.292 -7.469 7.540 1.00 83.44 96 TRP A O 1
ATOM 829 N N . ASP A 1 97 ? -15.213 -7.255 6.400 1.00 86.25 97 ASP A N 1
ATOM 830 C CA . ASP A 1 97 ? -15.703 -8.591 6.726 1.00 86.25 97 ASP A CA 1
ATOM 831 C C . ASP A 1 97 ? -16.380 -9.223 5.513 1.00 86.25 97 ASP A C 1
ATOM 833 O O . ASP A 1 97 ? -17.431 -8.767 5.073 1.00 86.25 97 ASP A O 1
ATOM 837 N N . TYR A 1 98 ? -15.758 -10.272 4.980 1.00 87.25 98 TYR A N 1
ATOM 838 C CA . TYR A 1 98 ? -16.215 -10.989 3.789 1.00 87.25 98 TYR A CA 1
ATOM 839 C C . TYR A 1 98 ? -16.832 -12.354 4.124 1.00 87.25 98 TYR A C 1
ATOM 841 O O . TYR A 1 98 ? -16.839 -13.241 3.279 1.00 87.25 98 TYR A O 1
ATOM 849 N N . ARG A 1 99 ? -17.306 -12.573 5.360 1.00 88.06 99 ARG A N 1
ATOM 850 C CA . ARG A 1 99 ? -17.871 -13.872 5.791 1.00 88.06 99 ARG A CA 1
ATOM 851 C C . ARG A 1 99 ? -19.045 -14.357 4.940 1.00 88.06 99 ARG A C 1
ATOM 853 O O . ARG A 1 99 ? -19.197 -15.563 4.779 1.00 88.06 99 ARG A O 1
ATOM 860 N N . ASP A 1 100 ? -19.814 -13.431 4.380 1.00 89.69 100 ASP A N 1
ATOM 861 C CA . ASP A 1 100 ? -20.986 -13.737 3.554 1.00 89.69 100 ASP A CA 1
ATOM 862 C C . ASP A 1 100 ? -20.644 -13.869 2.056 1.00 89.69 100 ASP A C 1
ATOM 864 O O . ASP A 1 100 ? -21.523 -14.081 1.226 1.00 89.69 100 ASP A O 1
ATOM 868 N N . GLU A 1 101 ? -19.363 -13.747 1.690 1.00 91.38 101 GLU A N 1
ATOM 869 C CA . GLU A 1 101 ? -18.895 -13.829 0.305 1.00 91.38 101 GLU A CA 1
ATOM 870 C C . GLU A 1 101 ? -18.372 -15.240 -0.032 1.00 91.38 101 GLU A C 1
ATOM 872 O O . GLU A 1 101 ? -17.866 -15.983 0.821 1.00 91.38 101 GLU A O 1
ATOM 877 N N . PHE A 1 102 ? -18.466 -15.610 -1.314 1.00 87.94 102 PHE A N 1
ATOM 878 C CA . PHE A 1 102 ? -18.040 -16.919 -1.817 1.00 87.94 102 PHE A CA 1
ATOM 879 C C . PHE A 1 102 ? -16.524 -17.138 -1.660 1.00 87.94 102 PHE A C 1
ATOM 881 O O . PHE A 1 102 ? -15.715 -16.250 -1.955 1.00 87.94 102 PHE A O 1
ATOM 888 N N . LEU A 1 103 ? -16.145 -18.346 -1.214 1.00 88.69 103 LEU A N 1
ATOM 889 C CA . LEU A 1 103 ? -14.762 -18.745 -0.903 1.00 88.69 103 LEU A CA 1
ATOM 890 C C . LEU A 1 103 ? -14.045 -17.754 0.026 1.00 88.69 103 LEU A C 1
ATOM 892 O O . LEU A 1 103 ? -12.907 -17.350 -0.222 1.00 88.69 103 LEU A O 1
ATOM 896 N N . ASN A 1 104 ? -14.720 -17.331 1.094 1.00 93.00 104 ASN A N 1
ATOM 897 C CA . ASN A 1 104 ? -14.087 -16.502 2.106 1.00 93.00 104 ASN A CA 1
ATOM 898 C C . ASN A 1 104 ? -13.140 -17.312 3.001 1.00 93.00 104 ASN A C 1
ATOM 900 O O . ASN A 1 104 ? -13.412 -18.458 3.355 1.00 93.00 104 ASN A O 1
ATOM 904 N N . ILE A 1 105 ? -12.035 -16.686 3.402 1.00 88.81 105 ILE A N 1
ATOM 905 C CA . ILE A 1 105 ? -11.052 -17.263 4.323 1.00 88.81 105 ILE A CA 1
ATOM 906 C C . ILE A 1 105 ? -10.994 -16.372 5.558 1.00 88.81 105 ILE A C 1
ATOM 908 O O . ILE A 1 105 ? -10.558 -15.216 5.498 1.00 88.81 105 ILE A O 1
ATOM 912 N N . SER A 1 106 ? -11.480 -16.899 6.685 1.00 85.81 106 SER A N 1
ATOM 913 C CA . SER A 1 106 ? -11.554 -16.201 7.980 1.00 85.81 106 SER A CA 1
ATOM 914 C C . SER A 1 106 ? -12.285 -14.845 7.922 1.00 85.81 106 SER A C 1
ATOM 916 O O . SER A 1 106 ? -12.149 -14.017 8.826 1.00 85.81 106 SER A O 1
ATOM 918 N N . GLY A 1 107 ? -13.067 -14.594 6.865 1.00 83.81 107 GLY A N 1
ATOM 919 C CA . GLY A 1 107 ? -13.689 -13.305 6.553 1.00 83.81 107 GLY A CA 1
ATOM 920 C C . GLY A 1 107 ? -12.724 -12.167 6.185 1.00 83.81 107 GLY A C 1
ATOM 921 O O . GLY A 1 107 ? -13.179 -11.031 6.120 1.00 83.81 107 GLY A O 1
ATOM 922 N N . PHE A 1 108 ? -11.426 -12.429 5.979 1.00 86.75 108 PHE A N 1
ATOM 923 C CA . PHE A 1 108 ? -10.433 -11.394 5.637 1.00 86.75 108 PHE A CA 1
ATOM 924 C C . PHE A 1 108 ? -10.183 -11.259 4.137 1.00 86.75 108 PHE A C 1
ATOM 926 O O . PHE A 1 108 ? -9.913 -10.157 3.673 1.00 86.75 108 PHE A 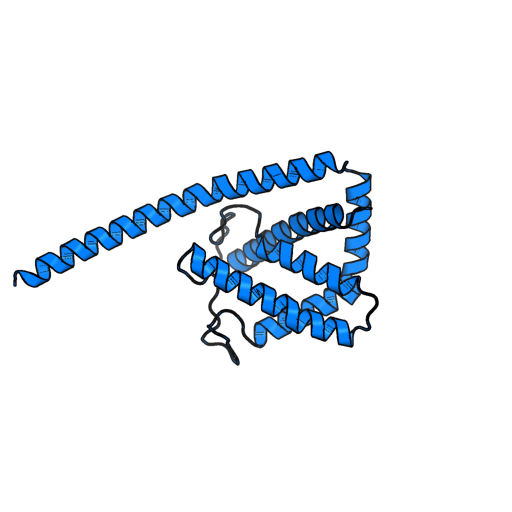O 1
ATOM 933 N N . ILE A 1 109 ? -10.286 -12.358 3.391 1.00 91.06 109 ILE A N 1
ATOM 934 C CA . ILE A 1 109 ? -10.188 -12.386 1.927 1.00 91.06 109 ILE A CA 1
ATOM 935 C C . ILE A 1 109 ? -11.309 -13.257 1.362 1.00 91.06 109 ILE A C 1
ATOM 937 O O . ILE A 1 109 ? -11.812 -14.141 2.057 1.00 91.06 109 ILE A O 1
ATOM 941 N N . CYS A 1 110 ? -11.691 -13.010 0.113 1.00 92.88 110 CYS A N 1
ATOM 942 C CA . CYS A 1 110 ? -12.647 -13.817 -0.644 1.00 92.88 110 CYS A CA 1
ATOM 943 C C . CYS A 1 110 ? -12.287 -13.810 -2.136 1.00 92.88 110 CYS A C 1
ATOM 945 O O . CYS A 1 110 ? -11.486 -12.981 -2.582 1.00 92.88 110 CYS A O 1
ATOM 947 N N . LEU A 1 111 ? -12.898 -14.701 -2.926 1.00 91.81 111 LEU A N 1
ATOM 948 C CA . LEU A 1 111 ? -12.597 -14.817 -4.360 1.00 91.81 111 LEU A CA 1
ATOM 949 C C . LEU A 1 111 ? -12.842 -13.506 -5.120 1.00 91.81 111 LEU A C 1
ATOM 951 O O . LEU A 1 111 ? -12.052 -13.119 -5.977 1.00 91.81 111 LEU A O 1
ATOM 955 N N . LYS A 1 112 ? -13.926 -12.802 -4.793 1.00 91.56 112 LYS A N 1
ATOM 956 C CA . LYS A 1 112 ? -14.299 -11.533 -5.430 1.00 91.56 112 LYS A CA 1
ATOM 957 C C . LYS A 1 112 ? -13.195 -10.481 -5.294 1.00 91.56 112 LYS A C 1
ATOM 959 O O . LYS A 1 112 ? -12.788 -9.878 -6.283 1.00 91.56 112 LYS A O 1
ATOM 964 N N . VAL A 1 113 ? -12.665 -10.315 -4.083 1.00 89.69 113 VAL A N 1
ATOM 965 C CA . VAL A 1 113 ? -11.550 -9.397 -3.803 1.00 89.69 113 VAL A CA 1
ATOM 966 C C . VAL A 1 113 ? -10.273 -9.867 -4.494 1.00 89.69 113 VAL A C 1
ATOM 968 O O . VAL A 1 113 ? -9.547 -9.052 -5.059 1.00 89.69 113 VAL A O 1
ATOM 971 N N . ALA A 1 114 ? -10.039 -11.180 -4.542 1.00 93.25 114 ALA A N 1
ATOM 972 C CA . ALA A 1 114 ? -8.893 -11.737 -5.244 1.00 93.25 114 ALA A CA 1
ATOM 973 C C . ALA A 1 114 ? -8.895 -11.404 -6.743 1.00 93.25 114 ALA A C 1
ATOM 975 O O . ALA A 1 114 ? -7.860 -11.020 -7.290 1.00 93.25 114 ALA A O 1
ATOM 976 N N . ILE A 1 115 ? -10.062 -11.485 -7.386 1.00 94.56 115 ILE A N 1
ATOM 977 C CA . ILE A 1 115 ? -10.249 -11.105 -8.790 1.00 94.56 115 ILE A CA 1
ATOM 978 C C . ILE A 1 115 ? -10.050 -9.597 -8.980 1.00 94.56 115 ILE A C 1
ATOM 980 O O . ILE A 1 115 ? -9.403 -9.191 -9.944 1.00 94.56 115 ILE A O 1
ATOM 984 N N . TYR A 1 116 ? -10.542 -8.755 -8.064 1.00 93.75 116 TYR A N 1
ATOM 985 C CA . TYR A 1 116 ? -10.300 -7.311 -8.145 1.00 93.75 116 TYR A CA 1
ATOM 986 C C . TYR A 1 116 ? -8.809 -6.976 -8.099 1.00 93.75 116 TYR A C 1
ATOM 988 O O . TYR A 1 116 ? -8.335 -6.222 -8.947 1.00 93.75 116 TYR A O 1
ATOM 996 N N . TRP A 1 117 ? -8.051 -7.579 -7.181 1.00 94.25 117 TRP A N 1
ATOM 997 C CA . TRP A 1 117 ? -6.603 -7.377 -7.114 1.00 94.25 117 TRP A CA 1
ATOM 998 C C . TRP A 1 117 ? -5.876 -7.859 -8.367 1.00 94.25 117 TRP A C 1
ATOM 1000 O O . TRP A 1 117 ? -4.964 -7.184 -8.843 1.00 94.25 117 TRP A O 1
ATOM 1010 N N . LEU A 1 118 ? -6.310 -8.983 -8.939 1.00 96.06 118 LEU A N 1
ATOM 1011 C CA . LEU A 1 118 ? -5.775 -9.492 -10.196 1.00 96.06 118 LEU A CA 1
ATOM 1012 C C . LEU A 1 118 ? -5.988 -8.499 -11.349 1.00 96.06 118 LEU A C 1
ATOM 1014 O O . LEU A 1 118 ? -5.032 -8.144 -12.041 1.00 96.06 118 LEU A O 1
ATOM 1018 N N . ILE A 1 119 ? -7.224 -8.027 -11.538 1.00 96.69 119 ILE A N 1
ATOM 1019 C CA . ILE A 1 119 ? -7.572 -7.069 -12.598 1.00 96.69 119 ILE A CA 1
ATOM 1020 C C . ILE A 1 119 ? -6.793 -5.765 -12.411 1.00 96.69 119 ILE A C 1
ATOM 1022 O O . ILE A 1 119 ? -6.219 -5.249 -13.372 1.00 96.69 119 ILE A O 1
ATOM 1026 N N . LEU A 1 120 ? -6.722 -5.254 -11.179 1.00 95.06 120 LEU A N 1
ATOM 1027 C CA . LEU A 1 120 ? -5.972 -4.040 -10.860 1.00 95.06 120 LEU A CA 1
ATOM 1028 C C . LEU A 1 120 ? -4.473 -4.204 -11.129 1.00 95.06 120 LEU A C 1
ATOM 1030 O O . LEU A 1 120 ? -3.874 -3.312 -11.722 1.00 95.06 120 LEU A O 1
ATOM 1034 N N . GLY A 1 121 ? -3.866 -5.334 -10.758 1.00 96.75 121 GLY A N 1
ATOM 1035 C CA . GLY A 1 121 ? -2.447 -5.598 -11.007 1.00 96.75 121 GLY A CA 1
ATOM 1036 C C . GLY A 1 121 ? -2.110 -5.710 -12.498 1.00 96.75 121 GLY A C 1
ATOM 1037 O O . GLY A 1 121 ? -1.131 -5.122 -12.974 1.00 96.75 121 GLY A O 1
ATOM 1038 N N . ILE A 1 122 ? -2.957 -6.398 -13.271 1.00 97.62 122 ILE A N 1
ATOM 1039 C CA . ILE A 1 122 ? -2.813 -6.487 -14.731 1.00 97.62 122 ILE A CA 1
ATOM 1040 C C . ILE A 1 122 ? -2.974 -5.102 -15.364 1.00 97.62 122 ILE A C 1
ATOM 1042 O O . ILE A 1 122 ? -2.098 -4.667 -16.114 1.00 97.62 122 ILE A O 1
ATOM 1046 N N . GLY A 1 123 ? -4.045 -4.378 -15.027 1.00 97.50 123 GLY A N 1
ATOM 1047 C CA . GLY A 1 123 ? -4.284 -3.024 -15.529 1.00 97.50 123 GLY A CA 1
ATOM 1048 C C . GLY A 1 123 ? -3.150 -2.064 -15.165 1.00 97.50 123 GLY A C 1
ATOM 1049 O O . GLY A 1 123 ? -2.706 -1.273 -15.997 1.00 97.50 123 GLY A O 1
ATOM 1050 N N . TYR A 1 124 ? -2.600 -2.192 -13.957 1.00 97.19 124 TYR A N 1
ATOM 1051 C CA . TYR A 1 124 ? -1.441 -1.424 -13.529 1.00 97.19 124 TYR A CA 1
ATOM 1052 C C . TYR A 1 124 ? -0.211 -1.699 -14.401 1.00 97.19 124 TYR A C 1
ATOM 1054 O O . TYR A 1 124 ? 0.477 -0.772 -14.839 1.00 97.19 124 TYR A O 1
ATOM 1062 N N . THR A 1 125 ? 0.056 -2.973 -14.684 1.00 96.75 125 THR A N 1
ATOM 1063 C CA . THR A 1 125 ? 1.197 -3.394 -15.506 1.00 96.75 125 THR A CA 1
ATOM 1064 C C . THR A 1 125 ? 1.078 -2.858 -16.930 1.00 96.75 125 THR A C 1
ATOM 1066 O O . THR A 1 125 ? 2.044 -2.320 -17.463 1.00 96.75 125 THR A O 1
ATOM 1069 N N . LEU A 1 126 ? -0.108 -2.974 -17.530 1.00 96.38 126 LEU A N 1
ATOM 1070 C CA . LEU A 1 126 ? -0.337 -2.619 -18.930 1.00 96.38 126 LEU A CA 1
ATOM 1071 C C . LEU A 1 126 ? -0.435 -1.108 -19.155 1.00 96.38 126 LEU A C 1
ATOM 1073 O O . LEU A 1 126 ? 0.097 -0.603 -20.140 1.00 96.38 126 LEU A O 1
ATOM 1077 N N . PHE A 1 127 ? -1.100 -0.388 -18.250 1.00 97.00 127 PHE A N 1
ATOM 1078 C CA . PHE A 1 127 ? -1.480 1.003 -18.497 1.00 97.00 127 PHE A CA 1
ATOM 1079 C C . PHE A 1 127 ? -0.800 1.999 -17.564 1.00 97.00 127 PHE A C 1
ATOM 1081 O O . PHE A 1 127 ? -0.525 3.114 -17.983 1.00 97.00 127 PHE A O 1
ATOM 1088 N N . ILE A 1 128 ? -0.502 1.636 -16.315 1.00 96.62 128 ILE A N 1
ATOM 1089 C CA . ILE A 1 128 ? -0.116 2.617 -15.282 1.00 96.62 128 ILE A CA 1
ATOM 1090 C C . ILE A 1 128 ? 1.403 2.686 -15.082 1.00 96.62 128 ILE A C 1
ATOM 1092 O O . ILE A 1 128 ? 1.944 3.754 -14.791 1.00 96.62 128 ILE A O 1
ATOM 1096 N N . THR A 1 129 ? 2.112 1.572 -15.278 1.00 95.50 129 THR A N 1
ATOM 1097 C CA . THR A 1 129 ? 3.535 1.432 -14.918 1.00 95.50 129 THR A CA 1
ATOM 1098 C C . THR A 1 129 ? 4.417 2.495 -15.576 1.00 95.50 129 THR A C 1
ATOM 1100 O O . THR A 1 129 ? 5.268 3.082 -14.909 1.00 95.50 129 THR A O 1
ATOM 1103 N N . LYS A 1 130 ? 4.175 2.828 -16.853 1.00 95.88 130 LYS A N 1
ATOM 1104 C CA . LYS A 1 130 ? 4.914 3.891 -17.557 1.00 95.88 130 LYS A CA 1
ATOM 1105 C C . LYS A 1 130 ? 4.763 5.250 -16.867 1.00 95.88 130 LYS A C 1
ATOM 1107 O O . LYS A 1 130 ? 5.759 5.938 -16.659 1.00 95.88 130 LYS A O 1
ATOM 1112 N N . TYR A 1 131 ? 3.541 5.630 -16.504 1.00 96.44 131 TYR A N 1
ATOM 1113 C CA . TYR A 1 131 ? 3.267 6.916 -15.862 1.00 96.44 131 TYR A CA 1
ATOM 1114 C C . TYR A 1 131 ? 3.868 6.985 -14.461 1.00 96.44 131 TYR A C 1
ATOM 1116 O O . TYR A 1 131 ? 4.442 8.007 -14.093 1.00 96.44 131 TYR A O 1
ATOM 1124 N N . ILE A 1 132 ? 3.810 5.883 -13.709 1.00 95.94 132 ILE A N 1
ATOM 1125 C CA . ILE A 1 132 ? 4.448 5.812 -12.394 1.00 95.94 132 ILE A CA 1
ATOM 1126 C C . ILE A 1 132 ? 5.967 5.925 -12.517 1.00 95.94 132 ILE A C 1
ATOM 1128 O O . ILE A 1 132 ? 6.563 6.681 -11.763 1.00 95.94 132 ILE A O 1
ATOM 1132 N N . ASN A 1 133 ? 6.599 5.276 -13.496 1.00 95.31 133 ASN A N 1
ATOM 1133 C CA . ASN A 1 133 ? 8.041 5.426 -13.722 1.00 95.31 133 ASN A CA 1
ATOM 1134 C C . ASN A 1 133 ? 8.432 6.870 -14.075 1.00 95.31 133 ASN A C 1
ATOM 1136 O O . ASN A 1 133 ? 9.427 7.381 -13.562 1.00 95.31 133 ASN A O 1
ATOM 1140 N N . TYR A 1 134 ? 7.630 7.555 -14.898 1.00 95.50 134 TYR A N 1
ATOM 1141 C CA . TYR A 1 134 ? 7.817 8.984 -15.169 1.00 95.50 134 TYR A CA 1
ATOM 1142 C C . TYR A 1 134 ? 7.697 9.829 -13.899 1.00 95.50 134 TYR A C 1
ATOM 1144 O O . TYR A 1 134 ? 8.542 10.688 -13.656 1.00 95.50 134 TYR A O 1
ATOM 1152 N N . LEU A 1 135 ? 6.680 9.563 -13.079 1.00 94.75 135 LEU A N 1
ATOM 1153 C CA . LEU A 1 135 ? 6.469 10.253 -11.812 1.00 94.75 135 LEU A CA 1
ATOM 1154 C C . LEU A 1 135 ? 7.636 10.024 -10.846 1.00 94.75 135 LEU A C 1
ATOM 1156 O O . LEU A 1 135 ? 8.126 10.982 -10.261 1.00 94.75 135 LEU A O 1
ATOM 1160 N N . LEU A 1 136 ? 8.117 8.786 -10.708 1.00 94.62 136 LEU A N 1
ATOM 1161 C CA . LEU A 1 136 ? 9.261 8.458 -9.856 1.00 94.62 136 LEU A CA 1
ATOM 1162 C C . LEU A 1 136 ? 10.514 9.218 -10.295 1.00 94.62 136 LEU A C 1
ATOM 1164 O O . LEU A 1 136 ? 11.171 9.843 -9.467 1.00 94.62 136 LEU A O 1
ATOM 1168 N N . ASN A 1 137 ? 10.817 9.227 -11.594 1.00 93.94 137 ASN A N 1
ATOM 1169 C CA . ASN A 1 137 ? 11.951 9.984 -12.120 1.00 93.94 137 ASN A CA 1
ATOM 1170 C C . ASN A 1 137 ? 11.793 11.489 -11.878 1.00 93.94 137 ASN A C 1
ATOM 1172 O O . ASN A 1 137 ? 12.743 12.143 -11.456 1.00 93.94 137 ASN A O 1
ATOM 1176 N N . TRP A 1 138 ? 10.596 12.035 -12.097 1.00 94.12 138 TRP A N 1
ATOM 1177 C CA . TRP A 1 138 ? 10.312 13.446 -11.848 1.00 94.12 138 TRP A CA 1
ATOM 1178 C C . TRP A 1 138 ? 10.500 13.821 -10.371 1.00 94.12 138 TRP A C 1
ATOM 1180 O O . TRP A 1 138 ? 11.194 14.790 -10.073 1.00 94.12 138 TRP A O 1
ATOM 1190 N N . VAL A 1 139 ? 9.962 13.022 -9.444 1.00 92.31 139 VAL A N 1
ATOM 1191 C CA . VAL A 1 139 ? 10.104 13.242 -7.996 1.00 92.31 139 VAL A CA 1
ATOM 1192 C C . VAL A 1 139 ? 11.566 13.140 -7.564 1.00 92.31 139 VAL A C 1
ATOM 1194 O O . VAL A 1 139 ? 12.035 14.005 -6.831 1.00 92.31 139 VAL A O 1
ATOM 1197 N N . ASN A 1 140 ? 12.305 12.135 -8.039 1.00 90.81 140 ASN A N 1
ATOM 1198 C CA . ASN A 1 140 ? 13.717 11.969 -7.687 1.00 90.81 140 ASN A CA 1
ATOM 1199 C C . ASN A 1 140 ? 14.610 13.101 -8.220 1.00 90.81 140 ASN A C 1
ATOM 1201 O O . ASN A 1 140 ? 15.631 13.407 -7.614 1.00 90.81 140 ASN A O 1
ATOM 1205 N N . ASN A 1 141 ? 14.239 13.721 -9.342 1.00 91.62 141 ASN A N 1
ATOM 1206 C CA . ASN A 1 141 ? 14.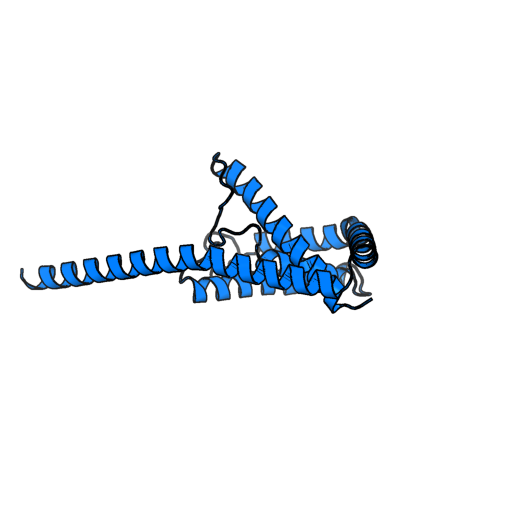959 14.878 -9.874 1.00 91.62 141 ASN A CA 1
ATOM 1207 C C . ASN A 1 141 ? 14.612 16.171 -9.124 1.00 91.62 141 ASN A C 1
ATOM 1209 O O . ASN A 1 141 ? 15.428 17.087 -9.069 1.00 91.62 141 ASN A O 1
ATOM 1213 N N . LEU A 1 142 ? 13.398 16.259 -8.573 1.00 91.62 142 LEU A N 1
ATOM 1214 C CA . LEU A 1 142 ? 12.912 17.448 -7.878 1.00 91.62 142 LEU A CA 1
ATOM 1215 C C . LEU A 1 142 ? 13.321 17.479 -6.400 1.00 91.62 142 LEU A C 1
ATOM 1217 O O . LEU A 1 142 ? 13.568 18.552 -5.851 1.00 91.62 142 LEU A O 1
ATOM 1221 N N . PHE A 1 143 ? 13.384 16.318 -5.746 1.00 90.62 143 PHE A N 1
ATOM 1222 C CA . PHE A 1 143 ? 13.629 16.209 -4.312 1.00 90.62 143 PHE A CA 1
ATOM 1223 C C . PHE A 1 143 ? 14.895 15.422 -4.007 1.00 90.62 143 PHE A C 1
ATOM 1225 O O . PHE A 1 143 ? 15.120 14.330 -4.522 1.00 90.62 143 PHE A O 1
ATOM 1232 N N . SER A 1 144 ? 15.686 15.946 -3.073 1.00 90.06 144 SER A N 1
ATOM 1233 C CA . SER A 1 144 ? 16.824 15.207 -2.536 1.00 90.06 144 SER A CA 1
ATOM 1234 C C . SER A 1 144 ? 16.360 14.002 -1.694 1.00 90.06 144 SER A C 1
ATOM 1236 O O . SER A 1 144 ? 15.298 14.069 -1.057 1.00 90.06 144 SER A O 1
ATOM 1238 N N . PRO A 1 145 ? 17.162 12.924 -1.594 1.00 89.44 145 PRO A N 1
ATOM 1239 C CA . PRO A 1 145 ? 16.829 11.779 -0.750 1.00 89.44 145 PRO A CA 1
ATOM 1240 C C . PRO A 1 145 ? 16.557 12.160 0.712 1.00 89.44 145 PRO A C 1
ATOM 1242 O O . PRO A 1 145 ? 15.602 11.664 1.307 1.00 89.44 145 PRO A O 1
ATOM 1245 N N . ILE A 1 146 ? 17.333 13.095 1.282 1.00 89.81 146 ILE A N 1
ATOM 1246 C CA . ILE A 1 146 ? 17.146 13.555 2.668 1.00 89.81 146 ILE A CA 1
ATOM 1247 C C . ILE A 1 146 ? 15.758 14.186 2.868 1.00 89.81 146 ILE A C 1
ATOM 1249 O O . ILE A 1 146 ? 15.091 13.899 3.861 1.00 89.81 146 ILE A O 1
ATOM 1253 N N . THR A 1 147 ? 15.269 14.966 1.897 1.00 88.06 147 THR A N 1
ATOM 1254 C CA . THR A 1 147 ? 13.926 15.566 1.943 1.00 88.06 147 THR A CA 1
ATOM 1255 C C . THR A 1 147 ? 12.834 14.495 1.967 1.00 88.06 147 THR A C 1
ATOM 1257 O O . THR A 1 147 ? 11.864 14.624 2.714 1.00 88.06 147 THR A O 1
ATOM 1260 N N . LEU A 1 148 ? 13.001 13.422 1.190 1.00 87.94 148 LEU A N 1
ATOM 1261 C CA . LEU A 1 148 ? 12.047 12.311 1.125 1.00 87.94 148 LEU A CA 1
ATOM 1262 C C . LEU A 1 148 ? 12.048 11.462 2.408 1.00 87.94 148 LEU A C 1
ATOM 1264 O O . LEU A 1 148 ? 10.987 11.046 2.873 1.00 87.94 148 LEU A O 1
ATOM 1268 N N . TYR A 1 149 ? 13.206 11.255 3.039 1.00 89.88 149 TYR A N 1
ATOM 1269 C CA . TYR A 1 149 ? 13.269 10.592 4.346 1.00 89.88 149 TYR A CA 1
ATOM 1270 C C . TYR A 1 149 ? 12.608 11.429 5.450 1.00 89.88 149 TYR A C 1
ATOM 1272 O O . TYR A 1 149 ? 11.828 10.897 6.244 1.00 89.88 149 TYR A O 1
ATOM 1280 N N . ILE A 1 150 ? 12.870 12.742 5.486 1.00 90.38 150 ILE A N 1
ATOM 1281 C CA . ILE A 1 150 ? 12.263 13.654 6.468 1.00 90.38 150 ILE A CA 1
ATOM 1282 C C . ILE A 1 150 ? 10.742 13.704 6.292 1.00 90.38 150 ILE A C 1
ATOM 1284 O O . ILE A 1 150 ? 10.009 13.613 7.279 1.00 90.38 150 ILE A O 1
ATOM 1288 N N . SER A 1 151 ? 10.247 13.806 5.053 1.00 87.31 151 SER A N 1
ATOM 1289 C CA . SER A 1 151 ? 8.805 13.830 4.789 1.00 87.31 151 SER A CA 1
ATOM 1290 C C . SER A 1 151 ? 8.123 12.535 5.233 1.00 87.31 151 SER A C 1
ATOM 1292 O O . SER A 1 151 ? 7.088 12.598 5.899 1.00 87.31 151 SER A O 1
ATOM 1294 N N . MET A 1 152 ? 8.736 11.372 4.982 1.00 86.88 152 MET A N 1
ATOM 1295 C CA . MET A 1 152 ? 8.243 10.092 5.493 1.00 86.88 152 MET A CA 1
ATOM 1296 C C . MET A 1 152 ? 8.191 10.074 7.027 1.00 86.88 152 MET A C 1
ATOM 1298 O O . MET A 1 152 ? 7.173 9.690 7.606 1.00 86.88 152 MET A O 1
ATOM 1302 N N . GLY A 1 153 ? 9.255 10.532 7.695 1.00 87.38 153 GLY A N 1
ATOM 1303 C CA . GLY A 1 153 ? 9.299 10.633 9.155 1.00 87.38 153 GLY A CA 1
ATOM 1304 C C . GLY A 1 153 ? 8.164 11.496 9.713 1.00 87.38 153 GLY A C 1
ATOM 1305 O O . GLY A 1 153 ? 7.455 11.071 10.628 1.00 87.38 153 GLY A O 1
ATOM 1306 N N . MET A 1 154 ? 7.921 12.666 9.113 1.00 87.00 154 MET A N 1
ATOM 1307 C CA . MET A 1 154 ? 6.808 13.542 9.495 1.00 87.00 154 MET A CA 1
ATOM 1308 C C . MET A 1 154 ? 5.446 12.869 9.301 1.00 87.00 154 MET A C 1
ATOM 1310 O O . MET A 1 154 ? 4.607 12.933 10.199 1.00 87.00 154 MET A O 1
ATOM 1314 N N . ILE A 1 155 ? 5.223 12.184 8.175 1.00 85.75 155 ILE A N 1
ATOM 1315 C CA . ILE A 1 155 ? 3.967 11.469 7.898 1.00 85.75 155 ILE A CA 1
ATOM 1316 C C . ILE A 1 155 ? 3.706 10.389 8.954 1.00 85.75 155 ILE A C 1
ATOM 1318 O O . ILE A 1 155 ? 2.586 10.283 9.463 1.00 85.75 155 ILE A O 1
ATOM 1322 N N . VAL A 1 156 ? 4.727 9.610 9.322 1.00 84.25 156 VAL A N 1
ATOM 1323 C CA . VAL A 1 156 ? 4.614 8.575 10.360 1.00 84.25 156 VAL A CA 1
ATOM 1324 C C . VAL A 1 156 ? 4.272 9.203 11.712 1.00 84.25 156 VAL A C 1
ATOM 1326 O O . VAL A 1 156 ? 3.322 8.766 12.363 1.00 84.25 156 VAL A O 1
ATOM 1329 N N . ILE A 1 157 ? 4.979 10.265 12.110 1.00 85.75 157 ILE A N 1
ATOM 1330 C CA . ILE A 1 157 ? 4.730 10.976 13.373 1.00 85.75 157 ILE A CA 1
ATOM 1331 C C . ILE A 1 157 ? 3.301 11.533 13.414 1.00 85.75 157 ILE A C 1
ATOM 1333 O O . ILE A 1 157 ? 2.577 11.300 14.384 1.00 85.75 157 ILE A O 1
ATOM 1337 N N . ILE A 1 158 ? 2.858 12.212 12.352 1.00 83.88 158 ILE A N 1
ATOM 1338 C CA . ILE A 1 158 ? 1.499 12.759 12.241 1.00 83.88 158 ILE A CA 1
ATOM 1339 C C . ILE A 1 158 ? 0.464 11.634 12.339 1.00 83.88 158 ILE A C 1
ATOM 1341 O O . ILE A 1 158 ? -0.487 11.734 13.117 1.00 83.88 158 ILE A O 1
ATOM 1345 N N . THR A 1 159 ? 0.676 10.529 11.622 1.00 78.69 159 THR A N 1
ATOM 1346 C CA . THR A 1 159 ? -0.226 9.371 11.648 1.00 78.69 159 THR A CA 1
ATOM 1347 C C . THR A 1 159 ? -0.337 8.789 13.057 1.00 78.69 159 THR A C 1
ATOM 1349 O O . THR A 1 159 ? -1.449 8.522 13.520 1.00 78.69 159 THR A O 1
ATOM 1352 N N . ILE A 1 160 ? 0.778 8.652 13.782 1.00 80.62 160 ILE A N 1
ATOM 1353 C CA . ILE A 1 160 ? 0.786 8.189 15.177 1.00 80.62 160 ILE A CA 1
ATOM 1354 C C . ILE A 1 160 ? 0.005 9.160 16.069 1.00 80.62 160 ILE A C 1
ATOM 1356 O O . ILE A 1 160 ? -0.869 8.725 16.820 1.00 80.62 160 ILE A O 1
ATOM 1360 N N . ILE A 1 161 ? 0.260 10.468 15.973 1.00 82.00 161 ILE A N 1
ATOM 1361 C CA . ILE A 1 161 ? -0.406 11.491 16.796 1.00 82.00 161 ILE A CA 1
ATOM 1362 C C . ILE A 1 161 ? -1.925 11.490 16.567 1.00 82.00 161 ILE A C 1
ATOM 1364 O O . ILE A 1 161 ? -2.698 11.494 17.531 1.00 82.00 161 ILE A O 1
ATOM 1368 N N . MET A 1 162 ? -2.366 11.453 15.307 1.00 76.00 162 MET A N 1
ATOM 1369 C CA . MET A 1 162 ? -3.789 11.479 14.948 1.00 76.00 162 MET A CA 1
ATOM 1370 C C . MET A 1 162 ? -4.504 10.180 15.330 1.00 76.00 162 MET A C 1
ATOM 1372 O O . MET A 1 162 ? -5.644 10.202 15.802 1.00 76.00 162 MET A O 1
ATOM 1376 N N . THR A 1 163 ? -3.821 9.043 15.194 1.00 74.31 163 THR A N 1
ATOM 1377 C CA . THR A 1 163 ? -4.382 7.733 15.545 1.00 74.31 163 THR A CA 1
ATOM 1378 C C . THR A 1 163 ? -4.421 7.528 17.063 1.00 74.31 163 THR A C 1
ATOM 1380 O O . THR A 1 163 ? -5.383 6.949 17.570 1.00 74.31 163 THR A O 1
ATOM 1383 N N . ARG A 1 164 ? -3.459 8.083 17.821 1.00 73.25 164 ARG A N 1
ATOM 1384 C CA . ARG A 1 164 ? -3.401 7.997 19.293 1.00 73.25 164 ARG A CA 1
ATOM 1385 C C . ARG A 1 164 ? -4.679 8.502 19.955 1.00 73.25 164 ARG A C 1
ATOM 1387 O O . ARG A 1 164 ? -5.188 7.842 20.856 1.00 73.25 164 ARG A O 1
ATOM 1394 N N . LYS A 1 165 ? -5.218 9.645 19.511 1.00 66.38 165 LYS A N 1
ATOM 1395 C CA . LYS A 1 165 ? -6.474 10.192 20.061 1.00 66.38 165 LYS A CA 1
ATOM 1396 C C . LYS A 1 165 ? -7.635 9.208 19.880 1.00 66.38 165 LYS A C 1
ATOM 1398 O O . LYS A 1 165 ? -8.345 8.919 20.837 1.00 66.38 165 LYS A O 1
ATOM 1403 N N . THR A 1 166 ? -7.746 8.614 18.693 1.00 67.06 166 THR A N 1
ATOM 1404 C CA . THR A 1 166 ? -8.776 7.615 18.368 1.00 67.06 166 THR A CA 1
ATOM 1405 C C . THR A 1 166 ? -8.607 6.318 19.167 1.00 67.06 166 THR A C 1
ATOM 1407 O O . THR A 1 166 ? -9.600 5.736 19.602 1.00 67.06 166 THR A O 1
ATOM 1410 N N . ILE A 1 167 ? -7.367 5.874 19.401 1.00 69.06 167 ILE A N 1
ATOM 1411 C CA . ILE A 1 167 ? -7.065 4.709 20.248 1.00 69.06 167 ILE A CA 1
ATOM 1412 C C . ILE A 1 167 ? -7.474 4.982 21.701 1.00 69.06 167 ILE A C 1
ATOM 1414 O O . ILE A 1 167 ? -8.199 4.182 22.285 1.00 69.06 167 ILE A O 1
ATOM 1418 N N . ILE A 1 168 ? -7.059 6.117 22.277 1.00 70.62 168 ILE A N 1
ATOM 1419 C CA . ILE A 1 168 ? -7.332 6.460 23.682 1.00 70.62 168 ILE A CA 1
ATOM 1420 C C . ILE A 1 168 ? -8.835 6.623 23.937 1.00 70.62 168 ILE A C 1
ATOM 1422 O O . ILE A 1 168 ? -9.344 6.086 24.920 1.00 70.62 168 ILE A O 1
ATOM 1426 N N . GLU A 1 169 ? -9.558 7.326 23.062 1.00 69.31 169 GLU A N 1
ATOM 1427 C CA . GLU A 1 169 ? -11.017 7.478 23.169 1.00 69.31 169 GLU A CA 1
ATOM 1428 C C . GLU A 1 169 ? -11.718 6.114 23.186 1.00 69.31 169 GLU A C 1
ATOM 1430 O O . GLU A 1 169 ? -12.593 5.867 24.015 1.00 69.31 169 GLU A O 1
ATOM 1435 N N . ARG A 1 170 ? -11.287 5.183 22.328 1.00 66.19 170 ARG A N 1
ATOM 1436 C CA . ARG A 1 170 ? -11.871 3.838 22.259 1.00 66.19 170 ARG A CA 1
ATOM 1437 C C . ARG A 1 170 ? -11.485 2.949 23.440 1.00 66.19 170 ARG A C 1
ATOM 1439 O O . ARG A 1 170 ? -12.334 2.192 23.905 1.00 66.19 170 ARG A O 1
ATOM 1446 N N . LEU A 1 171 ? -10.257 3.054 23.953 1.00 67.81 171 LEU A N 1
ATOM 1447 C CA . LEU A 1 171 ? -9.839 2.348 25.170 1.00 67.81 171 LEU A CA 1
ATOM 1448 C C . LEU A 1 171 ? -10.660 2.798 26.384 1.00 67.81 171 LEU A C 1
ATOM 1450 O O . LEU A 1 171 ? -11.110 1.954 27.153 1.00 67.81 171 LEU A O 1
ATOM 1454 N N . LYS A 1 172 ? -10.928 4.105 26.519 1.00 68.00 172 LYS A N 1
ATOM 1455 C CA . LYS A 1 172 ? -11.800 4.639 27.578 1.00 68.00 172 LYS A CA 1
ATOM 1456 C C . LYS A 1 172 ? -13.228 4.098 27.479 1.00 68.00 172 LYS A C 1
ATOM 1458 O O . LYS A 1 172 ? -13.791 3.703 28.494 1.00 68.00 172 LYS A O 1
ATOM 1463 N N . ILE A 1 173 ? -13.792 4.035 26.269 1.00 70.56 173 ILE A N 1
ATOM 1464 C CA . ILE A 1 173 ? -15.135 3.475 26.042 1.00 70.56 173 ILE A CA 1
ATOM 1465 C C . ILE A 1 173 ? -15.181 1.991 26.425 1.00 70.56 173 ILE A C 1
ATOM 1467 O O . ILE A 1 173 ? -16.104 1.584 27.123 1.00 70.56 173 ILE A O 1
ATOM 1471 N N . LYS A 1 174 ? -14.180 1.197 26.019 1.00 68.38 174 LYS A N 1
ATOM 1472 C CA . LYS A 1 174 ? -14.118 -0.241 26.322 1.00 68.38 174 LYS A CA 1
ATOM 1473 C C . LYS A 1 174 ? -13.974 -0.511 27.825 1.00 68.38 174 LYS A C 1
ATOM 1475 O O . LYS A 1 174 ? -14.703 -1.325 28.378 1.00 68.38 174 LYS A O 1
ATOM 1480 N N . LEU A 1 175 ? -13.097 0.229 28.506 1.00 70.69 175 LEU A N 1
ATOM 1481 C CA . LEU A 1 175 ? -12.957 0.143 29.965 1.00 70.69 175 LEU A CA 1
ATOM 1482 C C . LEU A 1 175 ? -14.257 0.530 30.684 1.00 70.69 175 LEU A C 1
ATOM 1484 O O . LEU A 1 175 ? -14.657 -0.141 31.632 1.00 70.69 175 LEU A O 1
ATOM 1488 N N . GLY A 1 176 ? -14.943 1.576 30.214 1.00 71.00 176 GLY A N 1
ATOM 1489 C CA . GLY A 1 176 ? -16.243 1.980 30.748 1.00 71.00 176 GLY A CA 1
ATOM 1490 C C . GLY A 1 176 ? -17.332 0.923 30.542 1.00 71.00 176 GLY A C 1
ATOM 1491 O O . GLY A 1 176 ? -18.092 0.645 31.469 1.00 71.00 176 GLY A O 1
ATOM 1492 N N . SER A 1 177 ? -17.398 0.292 29.364 1.00 68.44 177 SER A N 1
ATOM 1493 C CA . SER A 1 177 ? -18.373 -0.770 29.091 1.00 68.44 177 SER A CA 1
ATOM 1494 C C . SER A 1 177 ? -18.124 -2.019 29.934 1.00 68.44 177 SER A C 1
ATOM 1496 O O . SER A 1 177 ? -19.070 -2.548 30.518 1.00 68.44 177 SER A O 1
ATOM 1498 N N . ASP A 1 178 ? -16.865 -2.444 30.062 1.00 72.44 178 ASP A N 1
ATOM 1499 C CA . ASP A 1 178 ? -16.486 -3.621 30.852 1.00 72.44 178 ASP A CA 1
ATOM 1500 C C . ASP A 1 178 ? -16.767 -3.385 32.351 1.00 72.44 178 ASP A C 1
ATOM 1502 O O . ASP A 1 178 ? -17.277 -4.266 33.050 1.00 72.44 178 ASP A O 1
ATOM 1506 N N . PHE A 1 179 ? -16.538 -2.158 32.841 1.00 72.12 179 PHE A N 1
ATOM 1507 C CA . PHE A 1 179 ? -16.876 -1.750 34.207 1.00 72.12 179 PHE A CA 1
ATOM 1508 C C . PHE A 1 179 ? -18.390 -1.794 34.475 1.00 72.12 179 PHE A C 1
ATOM 1510 O O . PHE A 1 179 ? -18.829 -2.379 35.467 1.00 72.12 179 PHE A O 1
ATOM 1517 N N . ILE A 1 180 ? -19.213 -1.249 33.572 1.00 69.81 180 ILE A N 1
ATOM 1518 C CA . ILE A 1 180 ? -20.683 -1.290 33.691 1.00 69.81 180 ILE A CA 1
ATOM 1519 C C . ILE A 1 180 ? -21.197 -2.740 33.681 1.00 69.81 180 ILE A C 1
ATOM 1521 O O . ILE A 1 180 ? -22.121 -3.087 34.424 1.00 69.81 180 ILE A O 1
ATOM 1525 N N . GLN A 1 181 ? -20.598 -3.607 32.863 1.00 71.12 181 GLN A N 1
ATOM 1526 C CA . GLN A 1 181 ? -20.995 -5.010 32.751 1.00 71.12 181 GLN A CA 1
ATOM 1527 C C . GLN A 1 181 ? -20.628 -5.819 34.009 1.00 71.12 181 GLN A C 1
ATOM 1529 O O . GLN A 1 181 ? -21.435 -6.629 34.467 1.00 71.12 181 GLN A O 1
ATOM 1534 N N . SER A 1 182 ? -19.476 -5.531 34.627 1.00 72.62 182 SER A N 1
ATOM 1535 C CA . SER A 1 182 ? -19.065 -6.078 35.931 1.00 72.62 182 SER A CA 1
ATOM 1536 C C . SER A 1 182 ? -20.056 -5.729 37.052 1.00 72.62 182 SER A C 1
ATOM 1538 O O . SER A 1 182 ? -20.467 -6.603 37.822 1.00 72.62 182 SER A O 1
ATOM 1540 N N . PHE A 1 183 ? -20.532 -4.480 37.100 1.00 72.88 183 PHE A N 1
ATOM 1541 C CA . PHE A 1 183 ? -21.546 -4.067 38.075 1.00 72.88 183 PHE A CA 1
ATOM 1542 C C . PHE A 1 183 ? -22.891 -4.766 37.848 1.00 72.88 183 PHE A C 1
ATOM 1544 O O . PHE A 1 183 ? -23.454 -5.322 38.791 1.00 72.88 183 PHE A O 1
ATOM 1551 N N . LYS A 1 184 ? -23.384 -4.834 36.602 1.00 67.88 184 LYS A N 1
ATOM 1552 C CA . LYS A 1 184 ? -24.621 -5.573 36.283 1.00 67.88 184 LYS A CA 1
ATOM 1553 C C . LYS A 1 184 ? -24.529 -7.062 36.641 1.00 67.88 184 LYS A C 1
ATOM 1555 O O . LYS A 1 184 ? -25.512 -7.633 37.107 1.00 67.88 184 LYS A O 1
ATOM 1560 N N . GLY A 1 185 ? -23.359 -7.681 36.473 1.00 62.38 185 GLY A N 1
ATOM 1561 C CA . GLY A 1 185 ? -23.111 -9.071 36.870 1.00 62.38 185 GLY A CA 1
ATOM 1562 C C . GLY A 1 185 ? -23.170 -9.305 38.384 1.00 62.38 185 GLY A C 1
ATOM 1563 O O . GLY A 1 185 ? -23.647 -10.353 38.814 1.00 62.38 185 GLY A O 1
ATOM 1564 N N . LYS A 1 186 ? -22.749 -8.326 39.200 1.00 61.09 186 LYS A N 1
ATOM 1565 C CA . LYS A 1 186 ? -22.878 -8.384 40.668 1.00 61.09 186 LYS A CA 1
ATOM 1566 C C . LYS A 1 186 ? -24.325 -8.234 41.140 1.00 61.09 186 LYS A C 1
ATOM 1568 O O . LYS A 1 186 ? -24.742 -8.996 42.003 1.00 61.09 186 LYS A O 1
ATOM 1573 N N . PHE A 1 187 ? -25.105 -7.326 40.552 1.00 58.47 187 PHE A N 1
ATOM 1574 C CA . PHE A 1 187 ? -26.516 -7.148 40.928 1.00 58.47 187 PHE A CA 1
ATOM 1575 C C . PHE A 1 187 ? -27.397 -8.350 40.561 1.00 58.47 187 PHE A C 1
ATOM 1577 O O . PHE A 1 187 ? -28.347 -8.651 41.273 1.00 58.47 187 PHE A O 1
ATOM 1584 N N . LYS A 1 188 ? -27.054 -9.098 39.505 1.00 54.44 188 LYS A N 1
ATOM 1585 C CA . LYS A 1 188 ? -27.791 -10.310 39.107 1.00 54.44 188 LYS A CA 1
ATOM 1586 C C . LYS A 1 188 ? -27.553 -11.525 40.022 1.00 54.44 188 LYS A C 1
ATOM 1588 O O . LYS A 1 188 ? -28.228 -12.527 39.849 1.00 54.44 188 LYS A O 1
ATOM 1593 N N . LYS A 1 189 ? -26.587 -11.459 40.949 1.00 54.03 189 LYS A N 1
ATOM 1594 C CA . LYS A 1 189 ? -26.305 -12.507 41.953 1.00 54.03 189 LYS A CA 1
ATOM 1595 C C . LYS A 1 189 ? -26.970 -12.252 43.314 1.00 54.03 189 LYS A C 1
ATOM 1597 O O . LYS A 1 189 ? -26.779 -13.056 44.219 1.00 54.03 189 LYS A O 1
ATOM 1602 N N . ILE A 1 190 ? -27.666 -11.125 43.476 1.00 55.78 190 ILE A N 1
ATOM 1603 C CA . ILE A 1 190 ? -28.273 -10.694 44.750 1.00 55.78 190 ILE A CA 1
ATOM 1604 C C . ILE A 1 190 ? -29.808 -10.887 44.745 1.00 55.78 190 ILE A C 1
ATOM 1606 O O . ILE A 1 190 ? -30.440 -10.738 45.785 1.00 55.78 190 ILE A O 1
ATOM 1610 N N . ASN A 1 191 ? -30.387 -11.302 43.612 1.00 42.50 191 ASN A N 1
ATOM 1611 C CA . ASN A 1 191 ? -31.771 -11.776 43.489 1.00 42.50 191 ASN A CA 1
ATOM 1612 C C . ASN A 1 191 ? -31.778 -13.269 43.165 1.00 42.50 191 ASN A C 1
ATOM 1614 O O . ASN A 1 191 ? -32.754 -13.936 43.560 1.00 42.50 191 ASN A O 1
#

Sequence (191 aa):
MDWILNSLILFILGSFLGWFIELIHNTIVYKKFSWWWGFFKAPFKPVWGFGLIITHTIAMLSYNLWIKAILFLILLNLHEYLSGVITYKLFNRKLWDYRDEFLNISGFICLKVAIYWLILGIGYTLFITKYINYLLNWVNNLFSPITLYISMGMIVIITIIMTRKTIIERLKIKLGSDFIQSFKGKFKKIN

Radius of gyration: 20.43 Å; chains: 1; bounding box: 50×36×64 Å

pLDDT: mean 85.15, std 11.84, range [42.5, 97.69]